Protein AF-A0A1R3ICV3-F1 (afdb_monomer)

pLDDT: mean 78.75, std 17.11, range [29.8, 96.88]

Solvent-accessible surface area (backbone atoms only — not comparable to full-atom values): 12891 Å² to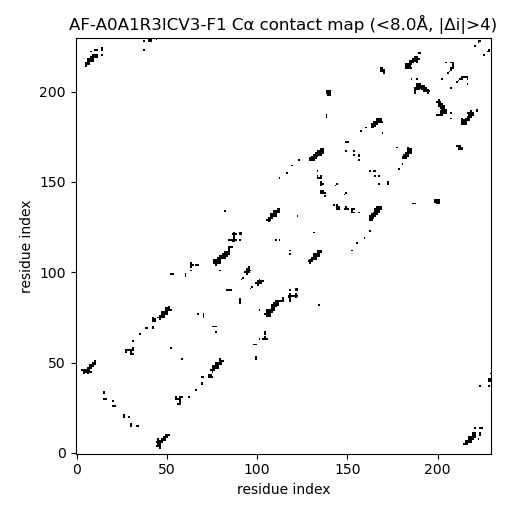tal; per-residue (Å²): 131,79,78,86,46,50,34,25,50,33,71,43,98,65,49,62,76,64,56,81,67,72,94,57,94,86,62,72,64,50,53,62,51,52,49,53,52,52,46,68,61,32,30,81,61,28,39,34,41,35,41,57,74,88,75,48,94,52,70,53,82,61,49,45,62,59,50,44,58,51,26,68,72,40,65,29,47,36,28,39,64,72,56,44,78,49,53,18,74,57,45,35,49,60,35,54,33,80,82,76,29,43,64,80,51,41,37,26,37,33,30,45,57,89,66,44,67,53,36,56,56,37,62,64,82,55,74,89,87,52,33,42,29,38,54,18,49,68,66,46,72,88,64,78,48,48,68,70,50,26,54,50,37,51,52,49,41,65,79,41,60,88,43,39,28,38,27,40,64,55,70,79,57,94,67,78,85,73,65,85,79,49,48,18,53,45,65,43,37,28,95,57,71,51,64,54,99,85,42,47,42,28,40,30,64,63,50,44,39,68,76,25,62,30,66,30,44,30,28,26,56,72,39,70,71,37,97,65,59,102

Organism: Corchorus capsularis (NCBI:txid210143)

Mean predicted aligned error: 8.39 Å

Structure (mmCIF, N/CA/C/O backbone):
data_AF-A0A1R3ICV3-F1
#
_entry.id   AF-A0A1R3ICV3-F1
#
loop_
_atom_site.group_PDB
_atom_site.id
_atom_site.type_symbol
_atom_site.label_atom_id
_atom_site.label_alt_id
_atom_site.label_comp_id
_atom_site.label_asym_id
_atom_site.label_entity_id
_atom_site.label_seq_id
_atom_site.pdbx_PDB_ins_code
_atom_site.Cartn_x
_atom_site.Cartn_y
_atom_site.Cartn_z
_atom_site.occupancy
_atom_site.B_iso_or_equiv
_atom_site.auth_seq_id
_atom_site.auth_comp_id
_atom_site.auth_asym_id
_atom_site.auth_atom_id
_atom_site.pdbx_PDB_model_num
ATOM 1 N N . MET A 1 1 ? 2.381 -20.211 18.398 1.00 29.80 1 MET A N 1
ATOM 2 C CA . MET A 1 1 ? 2.550 -19.668 17.037 1.00 29.80 1 MET A CA 1
ATOM 3 C C . MET A 1 1 ? 1.204 -19.771 16.350 1.00 29.80 1 MET A C 1
ATOM 5 O O . MET A 1 1 ? 0.776 -20.875 16.047 1.00 29.80 1 MET A O 1
ATOM 9 N N . THR A 1 2 ? 0.477 -18.663 16.231 1.00 32.44 2 THR A N 1
ATOM 10 C CA . THR A 1 2 ? -0.698 -18.598 15.351 1.00 32.44 2 THR A CA 1
ATOM 11 C C . THR A 1 2 ? -0.225 -18.782 13.906 1.00 32.44 2 THR A C 1
ATOM 13 O O . THR A 1 2 ? 0.832 -18.237 13.583 1.00 32.44 2 TH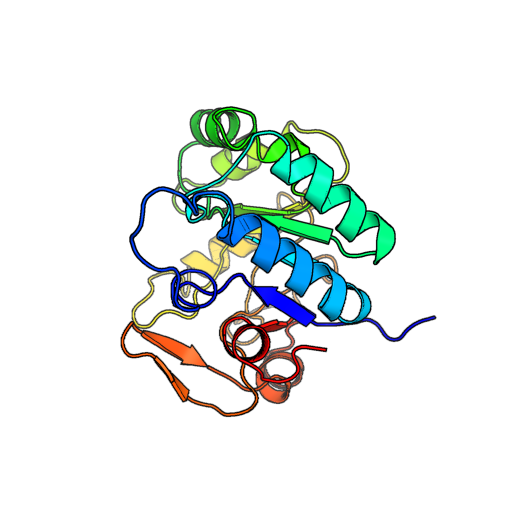R A O 1
ATOM 16 N N . PRO A 1 3 ? -0.932 -19.547 13.054 1.00 38.00 3 PRO A N 1
ATOM 17 C CA . PRO A 1 3 ? -0.578 -19.677 11.643 1.00 38.00 3 PRO A CA 1
ATOM 18 C C . PRO A 1 3 ? -0.421 -18.285 11.024 1.00 38.00 3 PRO A C 1
ATOM 20 O O . PRO A 1 3 ? -1.249 -17.410 11.281 1.00 38.00 3 PRO A O 1
ATOM 23 N N . ASN A 1 4 ? 0.659 -18.063 10.269 1.00 43.06 4 ASN A N 1
ATOM 24 C CA . ASN A 1 4 ? 0.871 -16.816 9.537 1.00 43.06 4 ASN A CA 1
ATOM 25 C C . ASN A 1 4 ? -0.369 -16.545 8.680 1.00 43.06 4 ASN A C 1
ATOM 27 O O . ASN A 1 4 ? -0.738 -17.385 7.865 1.00 43.06 4 ASN A O 1
ATOM 31 N N . LYS A 1 5 ? -1.028 -15.407 8.906 1.00 54.62 5 LYS A N 1
ATOM 32 C CA . LYS A 1 5 ? -2.246 -14.990 8.203 1.00 54.62 5 LYS A CA 1
ATOM 33 C C . LYS A 1 5 ? -1.816 -14.307 6.900 1.00 54.62 5 LYS A C 1
ATOM 35 O O . LYS A 1 5 ? -1.278 -13.211 6.983 1.00 54.62 5 LYS A O 1
ATOM 40 N N . PRO A 1 6 ? -1.986 -14.883 5.701 1.00 56.34 6 PRO A N 1
ATOM 41 C CA . PRO A 1 6 ? -1.465 -14.283 4.468 1.00 56.34 6 PRO A CA 1
ATOM 42 C C . PRO A 1 6 ? -2.468 -13.317 3.813 1.00 56.34 6 PRO A C 1
ATOM 44 O O . PRO A 1 6 ? -2.408 -13.089 2.607 1.00 56.34 6 PRO A O 1
ATOM 47 N N . LEU A 1 7 ? -3.430 -12.786 4.577 1.00 59.91 7 LEU A N 1
ATOM 48 C CA . LEU A 1 7 ? -4.576 -12.064 4.039 1.00 59.91 7 LEU A CA 1
ATOM 49 C C . LEU A 1 7 ? -4.495 -10.566 4.323 1.00 59.91 7 LEU A C 1
ATOM 51 O O . LEU A 1 7 ? -4.343 -10.141 5.471 1.00 59.91 7 LEU A O 1
ATOM 55 N N . ILE A 1 8 ? -4.676 -9.785 3.261 1.00 66.94 8 ILE A N 1
ATOM 56 C CA . ILE A 1 8 ? -4.909 -8.349 3.323 1.00 66.94 8 ILE A CA 1
ATOM 57 C C . ILE A 1 8 ? -6.321 -8.037 2.869 1.00 66.94 8 ILE A C 1
ATOM 59 O O . ILE A 1 8 ? -6.744 -8.460 1.790 1.00 66.94 8 ILE A O 1
ATOM 63 N N . ILE A 1 9 ? -7.004 -7.202 3.646 1.00 63.75 9 ILE A N 1
ATOM 64 C CA . ILE A 1 9 ? -8.268 -6.606 3.227 1.00 63.75 9 ILE A CA 1
ATOM 65 C C . ILE A 1 9 ? -8.002 -5.249 2.602 1.00 63.75 9 ILE A C 1
ATOM 67 O O . ILE A 1 9 ? -7.392 -4.368 3.205 1.00 63.75 9 ILE A O 1
ATOM 71 N N . GLN A 1 10 ? -8.477 -5.098 1.372 1.00 60.75 10 GLN A N 1
ATOM 72 C CA . GLN A 1 10 ? -8.481 -3.846 0.635 1.00 60.75 10 GLN A CA 1
ATOM 73 C C . GLN A 1 10 ? -9.846 -3.186 0.738 1.00 60.75 10 GLN A C 1
ATOM 75 O O . GLN A 1 10 ? -10.833 -3.774 0.306 1.00 60.75 10 GLN A O 1
ATOM 80 N N . GLN A 1 11 ? -9.884 -1.925 1.168 1.00 58.25 11 GLN A N 1
ATOM 81 C CA . GLN A 1 11 ? -11.067 -1.078 1.014 1.00 58.25 11 GLN A CA 1
ATOM 82 C C . GLN A 1 11 ? -11.584 -1.108 -0.440 1.00 58.25 11 GLN A C 1
ATOM 84 O O . GLN A 1 11 ? -10.851 -0.838 -1.395 1.00 58.25 11 GLN A O 1
ATOM 89 N N . GLY A 1 12 ? -12.849 -1.487 -0.617 1.00 50.34 12 GLY A N 1
ATOM 90 C CA . GLY A 1 12 ? -13.480 -1.633 -1.924 1.00 50.34 12 GLY A CA 1
ATOM 91 C C . GLY A 1 12 ? -13.960 -0.285 -2.452 1.00 50.34 12 GLY A C 1
ATOM 92 O O . GLY A 1 12 ? -14.606 0.461 -1.719 1.00 50.34 12 GLY A O 1
ATOM 93 N N . ARG A 1 13 ? -13.721 -0.011 -3.743 1.00 43.72 13 ARG A N 1
ATOM 94 C CA . ARG A 1 13 ? -14.193 1.197 -4.455 1.00 43.72 13 ARG A CA 1
ATOM 95 C C . ARG A 1 13 ? -15.726 1.379 -4.476 1.00 43.72 13 ARG A C 1
ATOM 97 O O . ARG A 1 13 ? -16.187 2.429 -4.889 1.00 43.72 13 ARG A O 1
ATOM 104 N N . GLY A 1 14 ? -16.498 0.388 -4.023 1.00 40.44 14 GLY A N 1
ATOM 105 C CA . GLY A 1 14 ? -17.969 0.396 -3.996 1.00 40.44 14 GLY A CA 1
ATOM 106 C C . GLY A 1 14 ? -18.533 -0.547 -2.930 1.00 40.44 14 GLY A C 1
ATOM 107 O O . GLY A 1 14 ? -19.349 -1.415 -3.218 1.00 40.44 14 GLY A O 1
ATOM 108 N N . GLY A 1 15 ? -17.968 -0.513 -1.718 1.00 36.72 15 GLY A N 1
ATOM 109 C CA . GLY A 1 15 ? -18.449 -1.324 -0.586 1.00 36.72 15 GLY A CA 1
ATOM 110 C C . GLY A 1 15 ? -19.103 -0.496 0.517 1.00 36.72 15 GLY A C 1
ATOM 111 O O . GLY A 1 15 ? -20.123 -0.890 1.063 1.00 36.72 15 GLY A O 1
ATOM 112 N N . LEU A 1 16 ? -18.538 0.675 0.813 1.00 40.66 16 LEU A N 1
ATOM 113 C CA . LEU A 1 16 ? -19.048 1.577 1.853 1.00 40.66 16 LEU A CA 1
ATOM 114 C C . LEU A 1 16 ? -19.927 2.701 1.293 1.00 40.66 16 LEU A C 1
ATOM 116 O O . LEU A 1 16 ? -20.735 3.250 2.028 1.00 40.66 16 LEU A O 1
ATOM 120 N N . ALA A 1 17 ? -19.784 3.021 0.003 1.00 35.97 17 ALA A N 1
ATOM 121 C CA . ALA A 1 17 ? -20.648 3.971 -0.699 1.00 35.97 17 ALA A CA 1
ATOM 122 C C . ALA A 1 17 ? -21.935 3.318 -1.244 1.00 35.97 17 ALA A C 1
ATOM 124 O O . ALA A 1 17 ? -22.947 3.997 -1.373 1.00 35.97 17 ALA A O 1
ATOM 125 N N . ASP A 1 18 ? -21.909 2.005 -1.510 1.00 34.62 18 ASP A N 1
ATOM 126 C CA . ASP A 1 18 ? -23.039 1.258 -2.092 1.00 34.62 18 ASP A CA 1
ATOM 127 C C . ASP A 1 18 ? -23.905 0.549 -1.035 1.00 34.62 18 ASP A C 1
ATOM 129 O O . ASP A 1 18 ? -24.953 -0.008 -1.361 1.00 34.62 18 ASP A O 1
ATOM 133 N N . ALA A 1 19 ? -23.494 0.562 0.237 1.00 37.31 19 ALA A N 1
ATOM 134 C CA . ALA A 1 19 ? -24.348 0.158 1.346 1.00 37.31 19 ALA A CA 1
ATOM 135 C C . ALA A 1 19 ? -25.338 1.295 1.628 1.00 37.31 19 ALA A C 1
ATOM 137 O O . ALA A 1 19 ? -25.084 2.088 2.525 1.00 37.31 19 ALA A O 1
ATOM 138 N N . GLU A 1 20 ? -26.383 1.412 0.798 1.00 35.06 20 GLU A N 1
ATOM 139 C CA . GLU A 1 20 ? -27.579 2.254 0.982 1.00 35.06 20 GLU A CA 1
ATOM 140 C C . GLU A 1 20 ? -27.387 3.405 1.984 1.00 35.06 20 GLU A C 1
ATOM 142 O O . GLU A 1 20 ? -27.917 3.367 3.092 1.00 35.06 20 GLU A O 1
ATOM 147 N N . VAL A 1 21 ? -26.598 4.424 1.631 1.00 40.47 21 VAL A N 1
ATOM 148 C CA . VAL A 1 21 ? -26.575 5.671 2.403 1.00 40.47 21 VAL A CA 1
ATOM 149 C C . VAL A 1 21 ? -27.631 6.577 1.771 1.00 40.47 21 VAL A C 1
ATOM 151 O O . VAL A 1 21 ? -27.410 7.058 0.655 1.00 40.47 21 VAL A O 1
ATOM 154 N N . PRO A 1 22 ? -28.796 6.797 2.413 1.00 35.38 22 PRO A N 1
ATOM 155 C CA . PRO A 1 22 ? -29.789 7.729 1.903 1.00 35.38 22 PRO A CA 1
ATOM 156 C C . PRO A 1 22 ? -29.153 9.114 1.769 1.00 35.38 22 PRO A C 1
ATOM 158 O O . PRO A 1 22 ? -28.386 9.552 2.624 1.00 35.38 22 PRO A O 1
ATOM 161 N N . THR A 1 23 ? -29.460 9.815 0.681 1.00 43.22 23 THR A N 1
ATOM 162 C CA . THR A 1 23 ? -28.862 11.108 0.309 1.00 43.22 23 THR A CA 1
ATOM 163 C C . THR A 1 23 ? -29.313 12.286 1.186 1.00 43.22 23 THR A C 1
ATOM 165 O O . THR A 1 23 ? -29.217 13.439 0.762 1.00 43.22 23 THR A O 1
ATOM 168 N N . ASP A 1 24 ? -29.840 12.042 2.387 1.00 40.50 24 ASP A N 1
ATOM 169 C CA . ASP A 1 24 ? -30.265 13.094 3.301 1.00 40.50 24 ASP A CA 1
ATOM 170 C C . ASP A 1 24 ? -29.118 13.549 4.222 1.00 40.50 24 ASP A C 1
ATOM 172 O O . ASP A 1 24 ? -28.299 12.785 4.729 1.00 40.50 24 ASP A O 1
ATOM 176 N N . GLY A 1 25 ? -28.999 14.869 4.390 1.00 36.75 25 GLY A N 1
ATOM 177 C CA . GLY A 1 25 ? -27.811 15.548 4.923 1.00 36.75 25 GLY A CA 1
ATOM 178 C C . GLY A 1 25 ? -27.457 15.291 6.395 1.00 36.75 25 GLY A C 1
ATOM 179 O O . GLY A 1 25 ? -26.613 16.011 6.926 1.00 36.75 25 GLY A O 1
ATOM 180 N N . PHE A 1 26 ? -28.065 14.301 7.052 1.00 37.34 26 PHE A N 1
ATOM 181 C CA . PHE A 1 26 ? -27.859 13.977 8.470 1.00 37.34 26 PHE A CA 1
ATOM 182 C C . PHE A 1 26 ? -26.830 12.856 8.72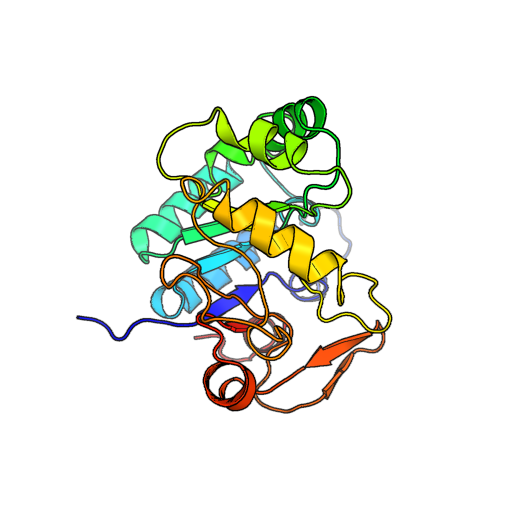2 1.00 37.34 26 PHE A C 1
ATOM 184 O O . PHE A 1 26 ? -26.470 12.588 9.865 1.00 37.34 26 PHE A O 1
ATOM 191 N N . HIS A 1 27 ? -26.295 12.239 7.667 1.00 44.56 27 HIS A N 1
ATOM 192 C CA . HIS A 1 27 ? -25.593 10.952 7.739 1.00 44.56 27 HIS A CA 1
ATOM 193 C C . HIS A 1 27 ? -24.120 11.012 7.296 1.00 44.56 27 HIS A C 1
ATOM 195 O O . HIS A 1 27 ? -23.590 10.130 6.626 1.00 44.56 27 HIS A O 1
ATOM 201 N N . ARG A 1 28 ? -23.414 12.073 7.697 1.00 48.16 28 ARG A N 1
ATOM 202 C CA . ARG A 1 28 ? -22.058 12.380 7.215 1.00 48.16 28 ARG A CA 1
ATOM 203 C C . ARG A 1 28 ? -20.915 11.662 7.965 1.00 48.16 28 ARG A C 1
ATOM 205 O O . ARG A 1 28 ? -19.785 12.076 7.798 1.00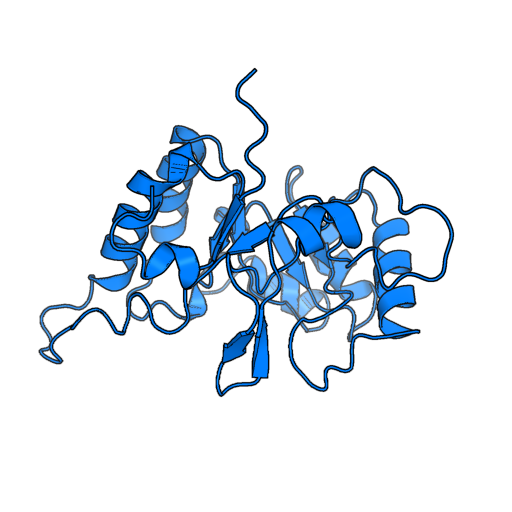 48.16 28 ARG A O 1
ATOM 212 N N . GLN A 1 29 ? -21.182 10.636 8.785 1.00 53.44 29 GLN A N 1
ATOM 213 C CA . GLN A 1 29 ? -20.163 9.885 9.560 1.00 53.44 29 GLN A CA 1
ATOM 214 C C . GLN A 1 29 ? -20.282 8.351 9.390 1.00 53.44 29 GLN A C 1
ATOM 216 O O . GLN A 1 29 ? -19.897 7.581 10.273 1.00 53.44 29 GLN A O 1
ATOM 221 N N . LEU A 1 30 ? -20.909 7.867 8.316 1.00 70.62 30 LEU A N 1
ATOM 222 C CA . LEU A 1 30 ? -21.185 6.435 8.160 1.00 70.62 30 LEU A CA 1
ATOM 223 C C . LEU A 1 30 ? -20.014 5.639 7.588 1.00 70.62 30 LEU A C 1
ATOM 225 O O . LEU A 1 30 ? -19.782 4.526 8.057 1.00 70.62 30 LEU A O 1
ATOM 229 N N . ALA A 1 31 ? -19.265 6.165 6.619 1.00 75.75 31 ALA A N 1
ATOM 230 C CA . ALA A 1 31 ? -18.327 5.335 5.866 1.00 75.75 31 ALA A CA 1
ATOM 231 C C . ALA A 1 31 ? -17.109 4.946 6.714 1.00 75.75 31 ALA A C 1
ATOM 233 O O . ALA A 1 31 ? -16.760 3.763 6.772 1.00 75.75 31 ALA A O 1
ATOM 234 N N . VAL A 1 32 ? -16.517 5.894 7.451 1.00 80.69 32 VAL A N 1
ATOM 235 C CA . VAL A 1 32 ? -15.412 5.594 8.384 1.00 80.69 32 VAL A CA 1
ATOM 236 C C . VAL A 1 32 ? -15.860 4.637 9.496 1.00 80.69 32 VAL A C 1
ATOM 238 O O . VAL A 1 32 ? -15.143 3.692 9.827 1.00 80.69 32 VAL A O 1
ATOM 241 N N . ASN A 1 33 ? -17.051 4.836 10.063 1.00 82.50 33 ASN A N 1
ATOM 242 C CA . ASN A 1 33 ? -17.543 4.001 11.163 1.00 82.50 33 ASN A CA 1
ATOM 243 C C . ASN A 1 33 ? -17.867 2.570 10.712 1.00 82.50 33 ASN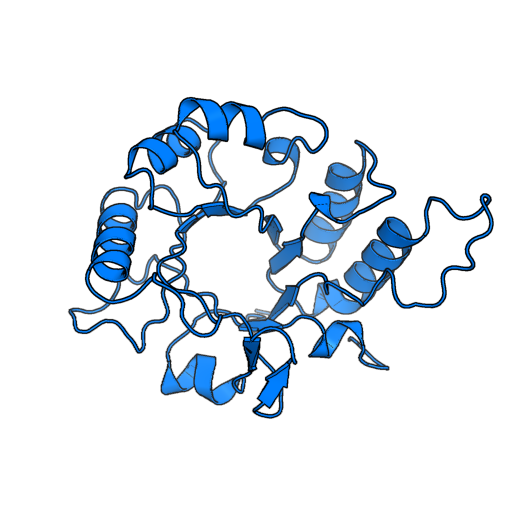 A C 1
ATOM 245 O O . ASN A 1 33 ? -17.495 1.610 11.392 1.00 82.50 33 ASN A O 1
ATOM 249 N N . LEU A 1 34 ? -18.523 2.413 9.559 1.00 81.19 34 LEU A N 1
ATOM 250 C CA . LEU A 1 34 ? -18.791 1.107 8.955 1.00 81.19 34 LEU A CA 1
ATOM 251 C C . LEU A 1 34 ? -17.483 0.382 8.620 1.00 81.19 34 LEU A C 1
ATOM 253 O O . LEU A 1 34 ? -17.350 -0.804 8.922 1.00 81.19 34 LEU A O 1
ATOM 257 N N . PHE A 1 35 ? -16.491 1.102 8.088 1.00 84.12 35 PHE A N 1
ATOM 258 C CA . PHE A 1 35 ? -15.166 0.545 7.832 1.00 84.12 35 PHE A CA 1
ATOM 259 C C . PHE A 1 35 ? -14.506 0.039 9.116 1.00 84.12 35 PHE A C 1
ATOM 261 O O . PHE A 1 35 ? -14.072 -1.107 9.177 1.00 84.12 35 PHE A O 1
ATOM 268 N N . GLN A 1 36 ? -14.487 0.848 10.178 1.00 85.31 36 GLN A N 1
ATOM 269 C CA . GLN A 1 36 ? -13.914 0.436 11.461 1.00 85.31 36 GLN A CA 1
ATOM 270 C C . GLN A 1 36 ? -14.644 -0.762 12.074 1.00 85.31 36 GLN A C 1
ATOM 272 O O . GLN A 1 36 ? -14.000 -1.603 12.700 1.00 85.31 36 GLN A O 1
ATOM 277 N N . LYS A 1 37 ? -15.969 -0.865 11.904 1.00 87.50 37 LYS A N 1
ATOM 278 C CA . LYS A 1 37 ? -16.735 -2.036 12.348 1.00 87.50 37 LYS A CA 1
ATOM 279 C C . LYS A 1 37 ? -16.281 -3.295 11.610 1.00 87.50 37 LYS A C 1
ATOM 281 O O . LYS A 1 37 ? -15.955 -4.274 12.273 1.00 87.50 37 LYS A O 1
ATOM 286 N N . LEU A 1 38 ? -16.191 -3.232 10.280 1.00 86.50 38 LEU A N 1
ATOM 287 C CA . LEU A 1 38 ? -15.698 -4.337 9.460 1.00 86.50 38 LEU A CA 1
ATOM 288 C C . LEU A 1 38 ? -14.287 -4.756 9.889 1.00 86.50 38 LEU A C 1
ATOM 290 O O . LEU A 1 38 ? -14.044 -5.933 10.117 1.00 86.50 38 LEU A O 1
ATOM 294 N N . ILE A 1 39 ? -13.371 -3.800 10.074 1.00 89.00 39 ILE A N 1
ATOM 295 C CA . ILE A 1 39 ? -11.986 -4.096 10.474 1.00 89.00 39 ILE A CA 1
ATOM 296 C C . ILE A 1 39 ? -11.924 -4.790 11.839 1.00 89.00 39 ILE A C 1
ATOM 298 O O . ILE A 1 39 ? -11.079 -5.651 12.050 1.00 89.00 39 ILE A O 1
ATOM 302 N N . ARG A 1 40 ? -12.803 -4.444 12.786 1.00 90.94 40 ARG A N 1
ATOM 303 C CA . ARG A 1 40 ? -12.843 -5.121 14.097 1.00 90.94 40 ARG A CA 1
ATOM 304 C C . ARG A 1 40 ? -13.277 -6.581 13.991 1.00 90.94 40 ARG A C 1
ATOM 306 O O . ARG A 1 40 ? -12.863 -7.379 14.826 1.00 90.94 40 ARG A O 1
ATOM 313 N N . GLU A 1 41 ? -14.110 -6.902 13.009 1.00 90.38 41 GLU A N 1
ATOM 314 C CA . GLU A 1 41 ? -14.598 -8.256 12.747 1.00 90.38 41 GLU A CA 1
ATOM 315 C C . GLU A 1 41 ? -13.529 -9.105 12.051 1.00 90.38 41 GLU A C 1
ATOM 317 O O . GLU A 1 41 ? -13.219 -10.195 12.515 1.00 90.38 41 GLU A O 1
ATOM 322 N N . VAL A 1 42 ? -12.887 -8.557 11.020 1.00 89.88 42 VAL A N 1
ATOM 323 C CA . VAL A 1 42 ? -11.869 -9.257 10.211 1.00 89.88 42 VAL A CA 1
ATOM 324 C C . VAL A 1 42 ? -10.442 -9.144 10.751 1.00 89.88 42 VAL A C 1
ATOM 326 O O . VAL A 1 42 ? -9.546 -9.851 10.303 1.00 89.88 42 VAL A O 1
ATOM 329 N N . GLY A 1 43 ? -10.195 -8.237 11.698 1.00 91.00 43 GLY A N 1
ATOM 330 C CA . GLY A 1 43 ? -8.879 -7.970 12.283 1.00 91.00 43 GLY A CA 1
ATOM 331 C C . GLY A 1 43 ? -8.150 -9.229 12.770 1.00 91.00 43 GLY A C 1
ATOM 332 O O . GLY A 1 43 ? -6.954 -9.361 12.507 1.00 91.00 43 GLY A O 1
ATOM 333 N N . PRO A 1 44 ? -8.827 -10.188 13.436 1.00 92.50 44 PRO A N 1
ATOM 334 C CA . PRO A 1 44 ? -8.238 -11.471 13.802 1.00 92.50 44 PRO A CA 1
ATOM 335 C C . PRO A 1 44 ? -7.774 -12.343 12.628 1.00 92.50 44 PRO A C 1
ATOM 337 O O . PRO A 1 44 ? -6.990 -13.247 12.882 1.00 92.50 44 PRO A O 1
ATOM 340 N N . GLU A 1 45 ? -8.163 -12.072 11.385 1.00 90.75 45 GLU A N 1
ATOM 341 C CA . GLU A 1 45 ? -7.888 -12.933 10.222 1.00 90.75 45 GLU A CA 1
ATOM 342 C C . GLU A 1 45 ? -6.863 -12.340 9.238 1.00 90.75 45 GLU A C 1
ATOM 344 O O . GLU A 1 45 ? -6.420 -13.020 8.312 1.00 90.75 45 GLU A O 1
ATOM 349 N N . ILE A 1 46 ? -6.419 -11.095 9.453 1.00 90.25 46 ILE A N 1
ATOM 350 C CA . ILE A 1 46 ? -5.490 -10.389 8.556 1.00 90.25 46 ILE A CA 1
ATOM 351 C C . ILE A 1 46 ? -4.113 -10.149 9.183 1.00 90.25 46 ILE A C 1
ATOM 353 O O . ILE A 1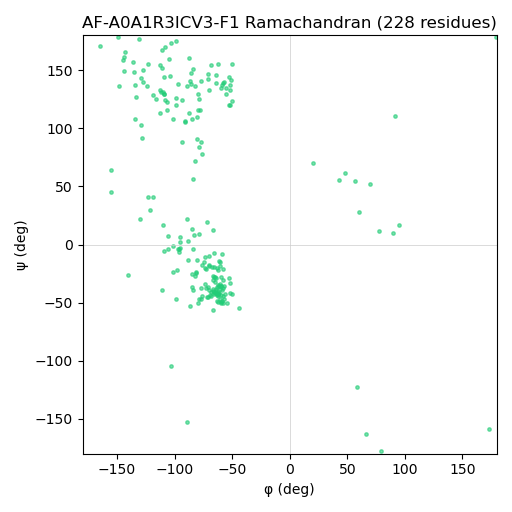 46 ? -3.972 -10.068 10.404 1.00 90.25 46 ILE A O 1
ATOM 357 N N . CYS A 1 47 ? -3.085 -10.014 8.340 1.00 90.19 47 CYS A N 1
ATOM 358 C CA . CYS A 1 47 ? -1.752 -9.541 8.748 1.00 90.19 47 CYS A CA 1
ATOM 359 C C . CYS A 1 47 ? -1.504 -8.072 8.404 1.00 90.19 47 CYS A C 1
ATOM 361 O O . CYS A 1 47 ? -0.671 -7.416 9.030 1.00 90.19 47 CYS A O 1
ATOM 363 N N . LEU A 1 48 ? -2.220 -7.554 7.410 1.00 90.62 48 LEU A N 1
ATOM 364 C CA . LEU A 1 48 ? -2.045 -6.208 6.900 1.00 90.62 48 LEU A CA 1
ATOM 365 C C . LEU A 1 48 ? -3.400 -5.683 6.408 1.00 90.62 48 LEU A C 1
ATOM 367 O O . LEU A 1 48 ? -4.165 -6.392 5.763 1.00 90.62 48 LEU A O 1
ATOM 371 N N . LEU A 1 49 ? -3.719 -4.436 6.730 1.00 93.44 49 LEU A N 1
ATOM 372 C CA . LEU A 1 49 ? -4.925 -3.754 6.276 1.00 93.44 49 LEU A CA 1
ATOM 373 C C . LEU A 1 49 ? -4.543 -2.720 5.225 1.00 93.44 49 LEU A C 1
ATOM 375 O O . LEU A 1 49 ? -3.776 -1.811 5.529 1.00 93.44 49 LEU A O 1
ATOM 379 N N . LYS A 1 50 ? -5.121 -2.810 4.023 1.00 92.19 50 LYS A N 1
ATOM 380 C CA . LYS A 1 50 ? -4.880 -1.838 2.958 1.00 92.19 50 LYS A CA 1
ATOM 381 C C . LYS A 1 50 ? -5.996 -0.798 2.868 1.00 92.19 50 LYS A C 1
ATOM 383 O O . LYS A 1 50 ? -7.144 -1.130 2.550 1.00 92.19 50 LYS A O 1
ATOM 388 N N . THR A 1 51 ? -5.644 0.467 3.049 1.00 92.94 51 THR A N 1
ATOM 389 C CA . THR A 1 51 ? -6.562 1.612 3.001 1.00 92.94 51 THR A CA 1
ATOM 390 C C . THR A 1 51 ? -6.426 2.414 1.704 1.00 92.94 51 THR A C 1
ATOM 392 O O . THR A 1 51 ? -5.434 2.297 0.981 1.00 92.94 51 THR A O 1
ATOM 395 N N . HIS A 1 52 ? -7.473 3.176 1.389 1.00 92.00 52 HIS A N 1
ATOM 396 C CA . HIS A 1 52 ? -7.424 4.344 0.512 1.00 92.00 52 HIS A CA 1
ATOM 397 C C . HIS A 1 52 ? -8.087 5.482 1.280 1.00 92.00 52 HIS A C 1
ATOM 399 O O . HIS A 1 52 ? -9.311 5.620 1.297 1.00 92.00 52 HIS A O 1
ATOM 405 N N . VAL A 1 53 ? -7.292 6.250 2.014 1.00 92.69 53 VAL A N 1
ATOM 406 C CA . VAL A 1 53 ? -7.850 7.269 2.909 1.00 92.69 53 VAL A CA 1
ATOM 407 C C . VAL A 1 53 ? -8.565 8.394 2.145 1.00 92.69 53 VAL A C 1
ATOM 409 O O . VAL A 1 53 ? -9.531 8.984 2.626 1.00 92.69 53 VAL A O 1
ATOM 412 N N . ASP A 1 54 ? -8.122 8.642 0.917 1.00 91.75 54 ASP A N 1
ATOM 413 C CA . ASP A 1 54 ? -8.563 9.709 0.025 1.00 91.75 54 ASP A CA 1
ATOM 414 C C . ASP A 1 54 ? -9.947 9.496 -0.601 1.00 91.75 54 ASP A C 1
ATOM 416 O O . ASP A 1 54 ? -10.515 10.436 -1.157 1.00 91.75 54 ASP A O 1
ATOM 420 N N . ILE A 1 55 ? -10.523 8.297 -0.475 1.00 86.88 55 ILE A N 1
ATOM 421 C CA . ILE A 1 55 ? -11.893 8.012 -0.926 1.00 86.88 55 ILE A CA 1
ATOM 422 C C . ILE A 1 55 ? -12.937 8.132 0.191 1.00 86.88 55 ILE A C 1
ATOM 424 O O . ILE A 1 55 ? -14.125 7.956 -0.081 1.00 86.88 55 ILE A O 1
ATOM 428 N N . PHE A 1 56 ? -12.537 8.412 1.439 1.00 85.44 56 PHE A N 1
ATOM 429 C CA . PHE A 1 56 ? -13.492 8.653 2.522 1.00 85.44 56 PHE A CA 1
ATOM 430 C C . PHE A 1 56 ? -14.080 10.067 2.421 1.00 85.44 56 PHE A C 1
ATOM 432 O O . PHE A 1 56 ? -13.355 11.044 2.623 1.00 85.44 56 PHE A O 1
ATOM 439 N N . PRO A 1 57 ? -15.397 10.212 2.177 1.00 83.88 57 PRO A N 1
ATOM 440 C CA . PRO A 1 57 ? -16.034 11.529 2.127 1.00 83.88 57 PRO A CA 1
ATOM 441 C C . PRO A 1 57 ? -16.114 12.200 3.509 1.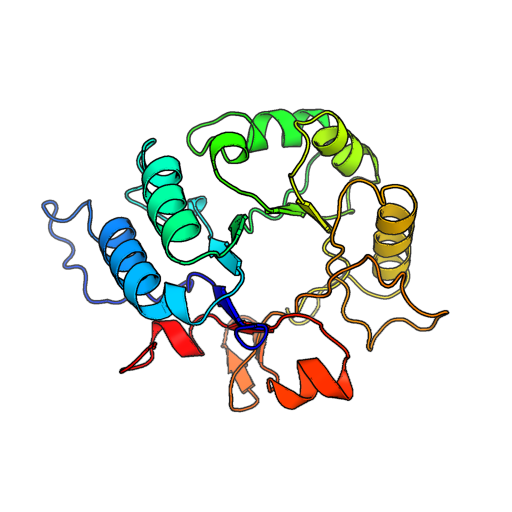00 83.88 57 PRO A C 1
ATOM 443 O O . PRO A 1 57 ? -16.343 13.404 3.601 1.00 83.88 57 PRO A O 1
ATOM 446 N N . ASP A 1 58 ? -15.952 11.416 4.576 1.00 86.00 58 ASP A N 1
ATOM 447 C CA . ASP A 1 58 ? -16.091 11.785 5.982 1.00 86.00 58 ASP A CA 1
ATOM 448 C C . ASP A 1 58 ? -14.805 11.549 6.794 1.00 86.00 58 ASP A C 1
ATOM 450 O O . ASP A 1 58 ? -14.862 11.272 7.995 1.00 86.00 58 ASP A O 1
ATOM 454 N N . PHE A 1 59 ? -13.636 11.655 6.147 1.00 90.56 59 PHE A N 1
ATOM 455 C CA . PHE A 1 59 ? -12.344 11.567 6.828 1.00 90.56 59 PHE A CA 1
ATOM 456 C C . PHE A 1 59 ? -12.207 12.637 7.918 1.00 90.56 59 PHE A C 1
ATOM 458 O O . PHE A 1 59 ? -12.500 13.817 7.709 1.00 90.56 59 PHE A O 1
ATOM 465 N N . THR A 1 60 ? -11.679 12.229 9.068 1.00 91.75 60 THR A N 1
ATOM 466 C CA . THR A 1 60 ? -11.366 13.110 10.192 1.00 91.75 60 THR A CA 1
ATOM 467 C C . THR A 1 60 ? -9.911 12.919 10.630 1.00 91.75 60 THR A C 1
ATOM 469 O O . THR A 1 60 ? -9.387 11.809 10.525 1.00 91.75 60 THR A O 1
ATOM 472 N N . PRO A 1 61 ? -9.240 13.958 11.169 1.00 93.06 61 PRO A N 1
ATOM 473 C CA . PRO A 1 61 ? -7.834 13.859 11.583 1.00 93.06 61 PRO A CA 1
ATOM 474 C C . PRO A 1 61 ? -7.531 12.768 12.626 1.00 93.06 61 PRO A C 1
ATOM 476 O O . PRO A 1 61 ? -6.392 12.334 12.753 1.00 93.06 61 PRO A O 1
ATOM 479 N N . ASP A 1 62 ? -8.533 12.299 13.373 1.00 93.75 62 ASP A N 1
ATOM 480 C CA . ASP A 1 62 ? -8.404 11.216 14.354 1.00 93.75 62 ASP A CA 1
ATOM 481 C C . ASP A 1 62 ? -8.614 9.807 13.762 1.00 93.75 62 ASP A C 1
ATOM 483 O O . ASP A 1 62 ? -8.567 8.814 14.491 1.00 93.75 62 ASP A O 1
ATOM 487 N N . PHE A 1 63 ? -8.829 9.684 12.446 1.00 93.25 63 PHE A N 1
ATOM 488 C CA . PHE A 1 63 ? -8.939 8.394 11.760 1.00 93.25 63 PHE A CA 1
ATOM 489 C C . PHE A 1 63 ? -7.720 7.505 12.025 1.00 93.25 63 PHE A C 1
ATOM 491 O O . PHE A 1 63 ? -7.879 6.352 12.428 1.00 93.25 63 PHE A O 1
ATOM 498 N N . GLY A 1 64 ? -6.512 8.052 11.838 1.00 93.62 64 GLY A N 1
ATOM 499 C CA . GLY A 1 64 ? -5.263 7.303 11.970 1.00 93.62 64 GLY A CA 1
ATOM 500 C C . GLY A 1 64 ? -5.072 6.734 13.375 1.00 93.62 64 GLY A C 1
ATOM 501 O O . GLY A 1 64 ? -4.811 5.542 13.533 1.00 93.62 64 GLY A O 1
ATOM 502 N N . SER A 1 65 ? -5.298 7.546 14.412 1.00 95.31 65 SER A N 1
ATOM 503 C CA . SER A 1 65 ? -5.169 7.103 15.806 1.00 95.31 65 SER A CA 1
ATOM 504 C C . SER A 1 65 ? -6.218 6.052 16.181 1.00 95.31 65 SER A C 1
ATOM 506 O O . SER A 1 65 ? -5.886 5.049 16.815 1.00 95.31 65 SER A O 1
ATOM 508 N N . LYS A 1 66 ? -7.470 6.211 15.732 1.00 94.62 66 LYS A N 1
ATOM 509 C CA . LYS A 1 66 ? -8.524 5.198 15.915 1.00 94.62 66 LYS A CA 1
ATOM 510 C C . LYS A 1 66 ? -8.187 3.882 15.218 1.00 94.62 66 LYS A C 1
ATOM 512 O O . LYS A 1 66 ? -8.438 2.820 15.788 1.00 94.62 66 LYS A O 1
ATOM 517 N N . LEU A 1 67 ? -7.632 3.942 14.008 1.00 94.19 67 LEU A N 1
ATOM 518 C CA . LEU A 1 67 ? -7.263 2.752 13.248 1.00 94.19 67 LEU A CA 1
ATOM 519 C C . LEU A 1 67 ? -6.086 2.014 13.893 1.00 94.19 67 LEU A C 1
ATOM 521 O O . LEU A 1 67 ? -6.145 0.791 14.019 1.00 94.19 67 LEU A O 1
ATOM 525 N N . ARG A 1 68 ? -5.079 2.746 14.391 1.00 95.62 68 ARG A N 1
ATOM 526 C CA . ARG A 1 68 ? -3.951 2.178 15.148 1.00 95.62 68 ARG A CA 1
ATOM 527 C C . ARG A 1 68 ? -4.399 1.383 16.367 1.00 95.62 68 ARG A C 1
ATOM 529 O O . ARG A 1 68 ? -3.942 0.265 16.544 1.00 95.62 68 ARG A O 1
ATOM 536 N N . VAL A 1 69 ? -5.379 1.874 17.130 1.00 96.88 69 VAL A N 1
ATOM 537 C CA . VAL A 1 69 ? -5.940 1.119 18.270 1.00 96.88 69 VAL A CA 1
ATOM 538 C C . VAL A 1 69 ? -6.485 -0.252 17.842 1.00 96.88 69 VAL A C 1
ATOM 540 O O . VAL A 1 69 ? -6.390 -1.221 18.593 1.00 96.88 69 VAL A O 1
ATOM 543 N N . ILE A 1 70 ? -7.076 -0.354 16.647 1.00 95.31 70 ILE A N 1
ATOM 544 C CA . ILE A 1 70 ? -7.589 -1.626 16.117 1.00 95.31 70 ILE A CA 1
ATOM 545 C C . ILE A 1 70 ? -6.429 -2.503 15.627 1.00 95.31 70 ILE A C 1
ATOM 547 O O . ILE A 1 70 ? -6.399 -3.691 15.947 1.00 95.31 70 ILE A O 1
ATOM 551 N N . ALA A 1 71 ? -5.472 -1.913 14.908 1.00 95.31 71 ALA A N 1
ATOM 552 C CA . ALA A 1 71 ? -4.274 -2.582 14.405 1.00 95.31 71 ALA A CA 1
ATOM 553 C C . ALA A 1 71 ? -3.449 -3.213 15.531 1.00 95.31 71 ALA A C 1
ATOM 555 O O . ALA A 1 71 ? -3.194 -4.416 15.507 1.00 95.31 71 ALA A O 1
ATOM 556 N N . ASP A 1 72 ? -3.150 -2.440 16.575 1.00 95.88 72 ASP A N 1
ATOM 557 C CA . ASP A 1 72 ? -2.389 -2.895 17.738 1.00 95.88 72 ASP A CA 1
ATOM 558 C C . ASP A 1 72 ? -3.149 -3.993 18.505 1.00 95.88 72 ASP A C 1
ATOM 560 O O . ASP A 1 72 ? -2.560 -4.978 18.947 1.00 95.88 72 ASP A O 1
ATOM 564 N N . LYS A 1 73 ? -4.483 -3.879 18.621 1.00 96.75 73 LYS A N 1
ATOM 565 C CA . LYS A 1 73 ? -5.322 -4.890 19.288 1.00 96.75 73 LYS A CA 1
ATOM 566 C C . LYS A 1 73 ? -5.302 -6.241 18.569 1.00 96.75 73 LYS A C 1
ATOM 568 O O . LYS A 1 73 ? -5.321 -7.280 19.227 1.00 96.75 73 LYS A O 1
ATOM 573 N N . HIS A 1 74 ? -5.353 -6.231 17.241 1.00 95.19 74 HIS A N 1
ATOM 574 C CA . HIS A 1 74 ? -5.478 -7.443 16.427 1.00 95.19 74 HIS A CA 1
ATOM 575 C C . HIS A 1 74 ? -4.149 -7.905 15.806 1.00 95.19 74 HIS A C 1
ATOM 577 O O . HIS A 1 74 ? -4.105 -8.969 15.187 1.00 95.19 74 HIS A O 1
ATOM 583 N N . ASN A 1 75 ? -3.070 -7.155 16.050 1.00 95.19 75 ASN A N 1
ATOM 584 C CA . ASN A 1 75 ? -1.710 -7.408 15.591 1.00 95.19 75 ASN A CA 1
ATOM 585 C C . ASN A 1 75 ? -1.605 -7.522 14.060 1.00 95.19 75 ASN A C 1
ATOM 587 O O . ASN A 1 75 ? -1.112 -8.522 13.532 1.00 95.19 75 ASN A O 1
ATOM 591 N N . PHE A 1 76 ? -2.086 -6.491 13.361 1.00 93.88 76 PHE A N 1
ATOM 592 C CA . PHE A 1 76 ? -1.893 -6.309 11.921 1.00 93.88 76 PHE A CA 1
ATOM 593 C C . PHE A 1 76 ? -1.221 -4.961 11.630 1.00 93.88 76 PHE A C 1
ATOM 595 O O . PHE A 1 76 ? -1.346 -4.022 12.412 1.00 93.88 76 PHE A O 1
ATOM 602 N N . MET A 1 77 ? -0.533 -4.853 10.495 1.00 93.19 77 MET A N 1
ATOM 603 C CA . MET A 1 77 ? 0.050 -3.592 10.011 1.00 93.19 77 MET A CA 1
ATOM 604 C C . MET A 1 77 ? -0.961 -2.788 9.176 1.00 93.19 77 MET A C 1
ATOM 606 O O . MET A 1 77 ? -1.915 -3.346 8.629 1.00 93.19 77 MET A O 1
ATOM 610 N N . ILE A 1 78 ? -0.744 -1.486 9.011 1.00 94.12 78 ILE A N 1
ATOM 611 C CA . ILE A 1 78 ? -1.561 -0.617 8.153 1.00 94.12 78 ILE A CA 1
ATOM 612 C C . ILE A 1 78 ? -0.768 -0.223 6.903 1.00 94.12 78 ILE A C 1
ATOM 614 O O . ILE A 1 78 ? 0.310 0.355 7.001 1.00 94.12 78 ILE A O 1
ATOM 618 N N . PHE A 1 79 ? -1.329 -0.492 5.727 1.00 93.50 79 PHE A N 1
ATOM 619 C CA . PHE A 1 79 ? -0.795 -0.095 4.429 1.00 93.50 79 PHE A CA 1
ATOM 620 C C . PHE A 1 79 ? -1.710 0.940 3.770 1.00 93.50 79 PHE A C 1
ATOM 622 O O . PHE A 1 79 ? -2.818 0.614 3.349 1.00 93.50 79 PHE A O 1
ATOM 629 N N . GLU A 1 80 ? -1.237 2.174 3.612 1.00 95.00 80 GLU A N 1
ATOM 630 C CA . GLU A 1 80 ? -1.939 3.168 2.797 1.00 95.00 80 GLU A CA 1
ATOM 631 C C . GLU A 1 80 ? -1.514 3.055 1.328 1.00 95.00 80 GLU A C 1
ATOM 633 O O . GLU A 1 80 ? -0.374 3.339 0.954 1.00 95.00 80 GLU A O 1
ATOM 638 N N . ASP A 1 81 ? -2.454 2.651 0.474 1.00 93.25 81 ASP A N 1
ATOM 639 C CA . ASP A 1 81 ? -2.228 2.414 -0.954 1.00 93.25 81 ASP A CA 1
ATOM 640 C C . ASP A 1 81 ? -2.326 3.711 -1.768 1.00 93.25 81 ASP A C 1
ATOM 642 O O . ASP A 1 81 ? -3.118 3.839 -2.708 1.00 93.25 81 ASP A O 1
ATOM 646 N N . ARG A 1 82 ? -1.514 4.700 -1.384 1.00 95.94 82 ARG A N 1
ATOM 647 C CA . ARG A 1 82 ? -1.547 6.051 -1.953 1.00 95.94 82 ARG A CA 1
ATOM 648 C C . ARG A 1 82 ? -0.981 6.129 -3.372 1.00 95.94 82 ARG A C 1
ATOM 650 O O . ARG A 1 82 ? -1.297 7.080 -4.089 1.00 95.94 82 ARG A O 1
ATOM 657 N N . LYS A 1 83 ? -0.157 5.156 -3.771 1.00 94.19 83 LYS A N 1
ATOM 658 C CA . LYS A 1 83 ? 0.575 5.084 -5.046 1.00 94.19 83 LYS A CA 1
ATOM 659 C C . LYS A 1 83 ? 1.293 6.392 -5.365 1.00 94.19 83 LYS A C 1
ATOM 661 O O . LYS A 1 83 ? 0.985 7.051 -6.358 1.00 94.19 83 LYS A O 1
ATOM 666 N N . PHE A 1 84 ? 2.226 6.790 -4.502 1.00 95.75 84 PHE A N 1
ATOM 667 C CA . PHE A 1 84 ? 2.996 8.013 -4.714 1.00 95.75 84 PHE A CA 1
ATOM 668 C C . PHE A 1 84 ? 3.700 7.992 -6.072 1.00 95.75 84 PHE A C 1
ATOM 670 O O . PHE A 1 84 ? 4.279 6.985 -6.475 1.00 95.75 84 PHE A O 1
ATOM 677 N N . ALA A 1 85 ? 3.610 9.102 -6.794 1.00 96.12 85 ALA A N 1
ATOM 678 C CA . ALA A 1 85 ? 4.071 9.215 -8.169 1.00 96.12 85 ALA A CA 1
ATOM 679 C C . ALA A 1 85 ? 4.386 10.688 -8.457 1.00 96.12 85 ALA A C 1
ATOM 681 O O . ALA A 1 85 ? 3.714 11.332 -9.258 1.00 96.12 85 ALA A O 1
ATOM 682 N N . ASP A 1 86 ? 5.379 11.221 -7.752 1.00 96.12 86 ASP A N 1
ATOM 683 C CA . ASP A 1 86 ? 5.907 12.573 -7.944 1.00 96.12 86 ASP A CA 1
ATOM 684 C C . ASP A 1 86 ? 7.408 12.575 -7.590 1.00 96.12 86 ASP A C 1
ATOM 686 O O . ASP A 1 86 ? 7.960 11.547 -7.189 1.00 96.12 86 ASP A O 1
ATOM 690 N N . ILE A 1 87 ? 8.086 13.711 -7.728 1.00 94.19 87 ILE A N 1
ATOM 691 C CA . ILE A 1 87 ? 9.483 13.871 -7.308 1.00 94.19 87 ILE A CA 1
ATOM 692 C C . ILE A 1 87 ? 9.622 13.816 -5.777 1.00 94.19 87 ILE A C 1
ATOM 694 O O . ILE A 1 87 ? 8.699 14.185 -5.047 1.00 94.19 87 ILE A O 1
ATOM 698 N N . GLY A 1 88 ? 10.809 13.425 -5.295 1.00 91.56 88 GLY A N 1
ATOM 699 C CA . GLY A 1 88 ? 11.116 13.193 -3.873 1.00 91.56 88 GLY A CA 1
ATOM 700 C C . GLY A 1 88 ? 10.577 14.263 -2.917 1.00 91.56 88 GLY A C 1
ATOM 701 O O . GLY A 1 88 ? 9.793 13.962 -2.026 1.00 91.56 88 GLY A O 1
ATOM 702 N N . ASN A 1 89 ? 10.902 15.536 -3.152 1.00 93.25 89 ASN A N 1
ATOM 703 C CA . ASN A 1 89 ? 10.457 16.629 -2.279 1.00 93.25 89 ASN A CA 1
ATOM 704 C C . ASN A 1 89 ? 8.923 16.752 -2.189 1.00 93.25 89 ASN A C 1
ATOM 706 O O . ASN A 1 89 ? 8.371 17.045 -1.129 1.00 93.25 89 ASN A O 1
ATOM 710 N N . THR A 1 90 ? 8.220 16.533 -3.302 1.00 95.31 90 THR A N 1
ATOM 711 C CA . THR A 1 90 ? 6.758 16.615 -3.331 1.00 95.31 90 THR A CA 1
ATOM 712 C C . THR A 1 90 ? 6.131 15.448 -2.582 1.00 95.31 90 THR A C 1
ATOM 714 O O . THR A 1 90 ? 5.224 15.670 -1.777 1.00 95.31 90 THR A O 1
ATOM 717 N N . VAL A 1 91 ? 6.616 14.218 -2.794 1.00 94.88 91 VAL A N 1
ATOM 718 C CA . VAL A 1 91 ? 6.068 13.045 -2.092 1.00 94.88 91 VAL A CA 1
ATOM 719 C C . VAL A 1 91 ? 6.314 13.115 -0.588 1.00 94.88 91 VAL A C 1
ATOM 721 O O . VAL A 1 91 ? 5.431 12.726 0.172 1.00 94.88 91 VAL A O 1
ATOM 724 N N . THR A 1 92 ? 7.425 13.716 -0.145 1.00 93.19 92 THR A N 1
ATOM 725 C CA . THR A 1 92 ? 7.665 13.993 1.277 1.00 93.19 92 THR A CA 1
ATOM 726 C C . THR A 1 92 ? 6.586 14.899 1.857 1.00 93.19 92 THR A C 1
ATOM 728 O O . THR A 1 92 ? 5.935 14.533 2.833 1.00 93.19 92 THR A O 1
ATOM 731 N N . MET A 1 93 ? 6.288 16.031 1.213 1.00 94.62 93 MET A N 1
ATOM 732 C CA . MET A 1 93 ? 5.219 16.925 1.678 1.00 94.62 93 MET A CA 1
ATOM 733 C C . MET A 1 93 ? 3.830 16.269 1.643 1.00 94.62 93 MET A C 1
ATOM 735 O O . MET A 1 93 ? 3.008 16.540 2.518 1.00 94.62 93 MET A O 1
ATOM 739 N N . GLN A 1 94 ? 3.552 15.426 0.644 1.00 95.81 94 GLN A N 1
ATOM 740 C CA . GLN A 1 94 ? 2.271 14.721 0.516 1.00 95.81 94 GLN A CA 1
ATOM 741 C C . GLN A 1 94 ? 2.086 13.644 1.588 1.00 95.81 94 GLN A C 1
ATOM 743 O O . GLN A 1 94 ? 0.971 13.451 2.071 1.00 95.81 94 GLN A O 1
ATOM 748 N N . TYR A 1 95 ? 3.152 12.922 1.922 1.00 94.62 95 TYR A N 1
ATOM 749 C CA . TYR A 1 95 ? 3.105 11.841 2.895 1.00 94.62 95 TYR A CA 1
ATOM 750 C C . TYR A 1 95 ? 3.117 12.355 4.328 1.00 94.62 95 TYR A C 1
ATOM 752 O O . TYR A 1 95 ? 2.301 11.922 5.145 1.00 94.62 95 TYR A O 1
ATOM 760 N N . GLU A 1 96 ? 4.025 13.284 4.628 1.00 93.69 96 GLU A N 1
ATOM 761 C CA . GLU A 1 96 ? 4.091 13.885 5.946 1.00 93.69 96 GLU A CA 1
ATOM 762 C C . GLU A 1 96 ? 2.832 14.703 6.168 1.00 93.69 96 GLU A C 1
ATOM 764 O O . GLU A 1 96 ? 2.132 14.459 7.139 1.00 93.69 96 GLU A O 1
ATOM 769 N N . GLY A 1 97 ? 2.562 15.658 5.277 1.00 92.69 97 GLY A N 1
ATOM 770 C CA . GLY A 1 97 ? 1.640 16.769 5.459 1.00 92.69 97 GLY A CA 1
ATOM 771 C C . GLY A 1 97 ? 0.187 16.532 5.060 1.00 92.69 97 GLY A C 1
ATOM 772 O O . GLY A 1 97 ? -0.366 15.434 5.095 1.00 92.69 97 GLY A O 1
ATOM 773 N N . GLY A 1 98 ? -0.452 17.643 4.691 1.00 94.62 98 GLY A N 1
ATOM 774 C CA . GLY A 1 98 ? -1.835 17.664 4.233 1.00 94.62 98 GLY A CA 1
ATOM 775 C C . GLY A 1 98 ? -2.850 17.278 5.307 1.00 94.62 98 GLY A C 1
ATOM 776 O O . GLY A 1 98 ? -2.580 17.306 6.506 1.00 94.62 98 GLY A O 1
ATOM 777 N N . ILE A 1 99 ? -4.055 16.947 4.844 1.00 95.81 99 ILE A N 1
ATOM 778 C CA . ILE A 1 99 ? -5.172 16.536 5.703 1.00 95.81 99 ILE A CA 1
ATOM 779 C C . ILE A 1 99 ? -4.942 15.123 6.254 1.00 95.81 99 ILE A C 1
ATOM 781 O O . ILE A 1 99 ? -5.282 14.852 7.400 1.00 95.81 99 ILE A O 1
ATOM 785 N N . PHE A 1 100 ? -4.364 14.231 5.444 1.00 96.44 100 PHE A N 1
ATOM 786 C CA . PHE A 1 100 ? -4.295 12.804 5.756 1.00 96.44 100 PHE A CA 1
ATOM 787 C C . PHE A 1 100 ? -3.150 12.415 6.682 1.00 96.44 100 PHE A C 1
ATOM 789 O O . PHE A 1 100 ? -3.279 11.402 7.368 1.00 96.44 100 PHE A O 1
ATOM 796 N N . ARG A 1 101 ? -2.053 13.187 6.681 1.00 95.62 101 ARG A N 1
ATOM 797 C CA . ARG A 1 101 ? -0.867 12.970 7.522 1.00 95.62 101 ARG A CA 1
ATOM 798 C C . ARG A 1 101 ? -0.468 11.494 7.593 1.00 95.62 101 ARG A C 1
ATOM 800 O O . ARG A 1 101 ? -0.446 10.887 8.659 1.00 95.62 101 ARG A O 1
ATOM 807 N N . ILE A 1 102 ? -0.252 10.892 6.421 1.00 96.12 102 ILE A N 1
ATOM 808 C CA . ILE A 1 102 ? -0.134 9.434 6.247 1.00 96.12 102 ILE A CA 1
ATOM 809 C C . ILE A 1 102 ? 1.030 8.876 7.084 1.00 96.12 102 ILE A C 1
ATOM 811 O O . ILE A 1 102 ? 0.888 7.805 7.679 1.00 96.12 102 ILE A O 1
ATOM 815 N N . LEU A 1 103 ? 2.125 9.641 7.218 1.00 93.88 103 LEU A N 1
ATOM 816 C CA . LEU A 1 103 ? 3.264 9.304 8.082 1.00 93.88 103 LEU A CA 1
ATOM 817 C C . LEU A 1 103 ? 2.876 8.964 9.521 1.00 93.88 103 LEU A C 1
ATOM 819 O O . LEU A 1 103 ? 3.537 8.139 10.155 1.00 93.88 103 LEU A O 1
ATOM 823 N N . ASP A 1 104 ? 1.827 9.585 10.050 1.00 93.81 104 ASP A N 1
ATOM 824 C CA . ASP A 1 104 ? 1.499 9.483 11.468 1.00 93.81 104 ASP A CA 1
ATOM 825 C C . ASP A 1 104 ? 0.908 8.108 11.824 1.00 93.81 104 ASP A C 1
ATOM 827 O O . ASP A 1 104 ? 0.941 7.702 12.986 1.00 93.81 104 ASP A O 1
ATOM 831 N N . TRP A 1 105 ? 0.383 7.360 10.846 1.00 94.62 105 TRP A N 1
ATOM 832 C CA . TRP A 1 105 ? -0.408 6.154 11.119 1.00 94.62 105 TRP A CA 1
ATOM 833 C C . TRP A 1 105 ? -0.165 4.967 10.184 1.00 94.62 105 TRP A C 1
ATOM 835 O O . TRP A 1 105 ? -0.388 3.837 10.620 1.00 94.62 105 TRP A O 1
ATOM 845 N N . ALA A 1 106 ? 0.280 5.169 8.943 1.00 94.38 106 ALA A N 1
ATOM 846 C CA . ALA A 1 106 ? 0.552 4.060 8.031 1.00 94.38 106 ALA A CA 1
ATOM 847 C C . ALA A 1 106 ? 1.913 3.423 8.347 1.00 94.38 106 ALA A C 1
ATOM 849 O O . ALA A 1 106 ? 2.924 4.114 8.459 1.00 94.38 106 ALA A O 1
ATOM 850 N N . ASP A 1 107 ? 1.952 2.098 8.485 1.00 92.81 107 ASP A N 1
ATOM 851 C CA . ASP A 1 107 ? 3.202 1.342 8.622 1.00 92.81 107 ASP A CA 1
ATOM 852 C C . ASP A 1 107 ? 3.901 1.187 7.278 1.00 92.81 107 ASP A C 1
ATOM 854 O O . ASP A 1 107 ? 5.126 1.240 7.196 1.00 92.81 107 ASP A O 1
ATOM 858 N N . ILE A 1 108 ? 3.103 0.990 6.230 1.00 91.75 108 ILE A N 1
ATOM 859 C CA . ILE A 1 108 ? 3.564 0.733 4.875 1.00 91.75 108 ILE A CA 1
ATOM 860 C C . ILE A 1 108 ? 2.864 1.699 3.918 1.00 91.75 108 ILE A C 1
ATOM 862 O O . ILE A 1 108 ? 1.680 2.008 4.067 1.00 91.75 108 ILE A O 1
ATOM 866 N N . ILE A 1 109 ? 3.592 2.146 2.903 1.00 93.38 109 ILE A N 1
ATOM 867 C CA . ILE A 1 109 ? 3.060 2.868 1.742 1.00 93.38 109 ILE A CA 1
ATOM 868 C C . ILE A 1 109 ? 3.596 2.259 0.457 1.00 93.38 109 ILE A C 1
ATOM 870 O O . ILE A 1 109 ? 4.403 1.333 0.491 1.00 93.38 109 ILE A O 1
ATOM 874 N N . ASN A 1 110 ? 3.158 2.772 -0.688 1.00 92.19 110 ASN A N 1
ATOM 875 C CA . ASN A 1 110 ? 3.689 2.367 -1.976 1.00 92.19 110 ASN A CA 1
ATOM 876 C C . ASN A 1 110 ? 3.957 3.533 -2.925 1.00 92.19 110 ASN A C 1
ATOM 878 O O . ASN A 1 110 ? 3.353 4.605 -2.829 1.00 92.19 110 ASN A O 1
ATOM 882 N N . ALA A 1 111 ? 4.851 3.291 -3.878 1.00 93.38 111 ALA A N 1
ATOM 883 C CA . ALA A 1 111 ? 5.272 4.287 -4.847 1.00 93.38 111 ALA A CA 1
ATOM 884 C C . ALA A 1 111 ? 5.524 3.684 -6.233 1.00 93.38 111 ALA A C 1
ATOM 886 O O . ALA A 1 111 ? 5.940 2.533 -6.379 1.00 93.38 111 ALA A O 1
ATOM 887 N N . HIS A 1 112 ? 5.283 4.492 -7.261 1.00 92.88 112 HIS A N 1
ATOM 888 C CA . HIS A 1 112 ? 5.711 4.231 -8.627 1.00 92.88 112 HIS A CA 1
ATOM 889 C C . HIS A 1 112 ? 7.141 4.723 -8.840 1.00 92.88 112 HIS A C 1
ATOM 891 O O . HIS A 1 112 ? 7.480 5.851 -8.494 1.00 92.88 112 HIS A O 1
ATOM 897 N N . ILE A 1 113 ? 7.948 3.928 -9.541 1.00 91.06 113 ILE A N 1
ATOM 898 C CA . ILE A 1 113 ? 9.339 4.280 -9.870 1.00 91.06 113 ILE A CA 1
ATOM 899 C C . ILE A 1 113 ? 9.477 5.173 -11.114 1.00 91.06 113 ILE A C 1
ATOM 901 O O . ILE A 1 113 ? 10.581 5.403 -11.598 1.00 91.06 113 ILE A O 1
ATOM 905 N N . ILE A 1 114 ? 8.367 5.670 -11.674 1.00 93.88 114 ILE A N 1
ATOM 906 C CA . ILE A 1 114 ? 8.368 6.415 -12.948 1.00 93.88 114 ILE A CA 1
ATOM 907 C C . ILE A 1 114 ? 9.173 7.729 -12.877 1.00 93.88 114 ILE A C 1
ATOM 909 O O . ILE A 1 114 ? 9.625 8.223 -13.904 1.00 93.88 114 ILE A O 1
ATOM 913 N N . PHE A 1 115 ? 9.409 8.255 -11.671 1.00 91.62 115 PHE A N 1
ATOM 914 C CA . PHE A 1 115 ? 10.222 9.453 -11.417 1.00 91.62 115 PHE A CA 1
ATOM 915 C C . PHE A 1 115 ? 11.686 9.138 -11.055 1.00 91.62 115 PHE A C 1
ATOM 917 O O . PHE A 1 115 ? 12.443 10.046 -10.715 1.00 91.62 115 PHE A O 1
ATOM 924 N N . GLY A 1 116 ? 12.100 7.870 -11.143 1.00 90.69 116 GLY A N 1
ATOM 925 C CA . GLY A 1 116 ? 13.435 7.412 -10.755 1.00 90.69 116 GLY A CA 1
ATOM 926 C C . GLY A 1 116 ? 13.613 7.233 -9.238 1.00 90.69 116 GLY A C 1
ATOM 927 O O . GLY A 1 116 ? 12.668 7.433 -8.473 1.00 90.69 116 GLY A O 1
ATOM 928 N N . PRO A 1 117 ? 14.825 6.857 -8.783 1.00 89.56 117 PRO A N 1
ATOM 929 C CA . PRO A 1 117 ? 15.091 6.477 -7.390 1.00 89.56 117 PRO A CA 1
ATOM 930 C C . PRO A 1 117 ? 14.959 7.631 -6.387 1.00 89.56 117 PRO A C 1
ATOM 932 O O . PRO A 1 117 ? 14.692 7.383 -5.219 1.00 89.56 117 PRO A O 1
ATOM 935 N N . GLY A 1 118 ? 15.022 8.893 -6.830 1.00 90.38 118 GLY A N 1
ATOM 936 C CA . GLY A 1 118 ? 14.876 10.052 -5.939 1.00 90.38 118 GLY A CA 1
ATOM 937 C C . GLY A 1 118 ? 13.528 10.123 -5.207 1.00 90.38 118 GLY A C 1
ATOM 938 O O . GLY A 1 118 ? 13.409 10.820 -4.202 1.00 90.38 118 GLY A O 1
ATOM 939 N N . ILE A 1 119 ? 12.506 9.400 -5.683 1.00 90.56 119 ILE A N 1
ATOM 940 C CA . ILE A 1 119 ? 11.255 9.219 -4.939 1.00 90.56 119 ILE A CA 1
ATOM 941 C C . ILE A 1 119 ? 11.483 8.385 -3.666 1.00 90.56 119 ILE A C 1
ATOM 943 O O . ILE A 1 119 ? 10.967 8.743 -2.614 1.00 90.56 119 ILE A O 1
ATOM 947 N N . VAL A 1 120 ? 12.310 7.334 -3.745 1.00 88.94 120 VAL A N 1
ATOM 948 C CA . VAL A 1 120 ? 12.703 6.468 -2.623 1.00 88.94 120 VAL A CA 1
ATOM 949 C C . VAL A 1 120 ? 13.531 7.251 -1.619 1.00 88.94 120 VAL A C 1
ATOM 951 O O . VAL A 1 120 ? 13.239 7.190 -0.432 1.00 88.94 120 VAL A O 1
ATOM 954 N N . ASP A 1 121 ? 14.465 8.082 -2.084 1.00 86.88 121 ASP A N 1
ATOM 955 C CA . ASP A 1 121 ? 15.237 8.978 -1.211 1.00 86.88 121 ASP A CA 1
ATOM 956 C C . ASP A 1 121 ? 14.341 9.959 -0.440 1.00 86.88 121 ASP A C 1
ATOM 958 O O . ASP A 1 121 ? 14.589 10.265 0.728 1.00 86.88 121 ASP A O 1
ATOM 962 N N . GLY A 1 122 ? 13.260 10.418 -1.081 1.00 86.31 122 GLY A N 1
ATOM 963 C CA . GLY A 1 122 ? 12.234 11.241 -0.446 1.00 86.31 122 GLY A CA 1
ATOM 964 C C . GLY A 1 122 ? 11.595 10.553 0.760 1.00 86.31 122 GLY A C 1
ATOM 965 O O . GLY A 1 122 ? 11.351 11.231 1.754 1.00 86.31 122 GLY A O 1
ATOM 966 N N . PHE A 1 123 ? 11.398 9.230 0.681 1.00 84.19 123 PHE A N 1
ATOM 967 C CA . PHE A 1 123 ? 10.915 8.347 1.752 1.00 84.19 123 PHE A CA 1
ATOM 968 C C . PHE A 1 123 ? 12.024 7.932 2.737 1.00 84.19 123 PHE A C 1
ATOM 970 O O . PHE A 1 123 ? 11.748 7.595 3.889 1.00 84.19 123 PHE A O 1
ATOM 977 N N . ALA A 1 124 ? 13.283 7.950 2.290 1.00 65.69 124 ALA A N 1
ATOM 978 C CA . ALA A 1 124 ? 14.385 7.313 2.995 1.00 65.69 124 ALA A CA 1
ATOM 979 C C . ALA A 1 124 ? 14.892 8.064 4.231 1.00 65.69 124 ALA A C 1
ATOM 981 O O . ALA A 1 124 ? 15.567 7.511 5.095 1.00 65.69 124 ALA A O 1
ATOM 982 N N . SER A 1 125 ? 14.558 9.344 4.339 1.00 61.94 125 SER A N 1
ATOM 983 C CA . SER A 1 125 ? 15.007 10.209 5.432 1.00 61.94 125 SER A CA 1
ATOM 984 C C . SER A 1 125 ? 14.227 10.017 6.746 1.00 61.94 125 SER A C 1
ATOM 986 O O . SER A 1 125 ? 14.365 10.826 7.665 1.00 61.94 125 SER A O 1
ATOM 988 N N . TRP A 1 126 ? 13.373 8.993 6.850 1.00 63.06 126 TRP A N 1
ATOM 989 C CA . TRP A 1 126 ? 12.285 8.957 7.832 1.00 63.06 126 TRP A CA 1
ATOM 990 C C . TRP A 1 126 ? 12.493 7.967 8.975 1.00 63.06 126 TRP A C 1
ATOM 992 O O . TRP A 1 126 ? 13.417 7.158 8.988 1.00 63.06 126 TRP A O 1
ATOM 1002 N N . SER A 1 127 ? 11.621 8.072 9.982 1.00 60.91 127 SER A N 1
ATOM 1003 C CA . SER A 1 127 ? 11.696 7.307 11.225 1.00 60.91 127 SER A CA 1
ATOM 1004 C C . SER A 1 127 ? 11.827 5.792 10.988 1.00 60.91 127 SER A C 1
ATOM 1006 O O . SER A 1 127 ? 11.089 5.243 10.166 1.00 60.91 127 SER A O 1
ATOM 1008 N N . PRO A 1 128 ? 12.701 5.099 11.744 1.00 67.19 128 PRO A N 1
ATOM 1009 C CA . PRO A 1 128 ? 12.827 3.647 11.684 1.00 67.19 128 PRO A CA 1
ATOM 1010 C C . PRO A 1 128 ? 11.476 2.937 11.840 1.00 67.19 128 PRO A C 1
ATOM 1012 O O . PRO A 1 128 ? 10.652 3.342 12.662 1.00 67.19 128 PRO A O 1
ATOM 1015 N N . GLY A 1 129 ? 11.274 1.849 11.093 1.00 76.62 129 GLY A N 1
ATOM 1016 C CA . GLY A 1 129 ? 10.082 0.999 11.211 1.00 76.62 129 GLY A CA 1
ATOM 1017 C C . GLY A 1 129 ? 8.944 1.303 10.230 1.00 76.62 129 GLY A C 1
ATOM 1018 O O . GLY A 1 129 ? 7.825 0.852 10.466 1.00 76.62 129 GLY A O 1
ATOM 1019 N N . ARG A 1 130 ? 9.203 2.041 9.141 1.00 86.44 130 ARG A N 1
ATOM 1020 C CA . ARG A 1 130 ? 8.269 2.208 8.011 1.00 86.44 130 ARG A CA 1
ATOM 1021 C C . ARG A 1 130 ? 8.698 1.358 6.810 1.00 86.44 130 ARG A C 1
ATOM 1023 O O . ARG A 1 130 ? 9.891 1.196 6.573 1.00 86.44 130 ARG A O 1
ATOM 1030 N N . GLY A 1 131 ? 7.729 0.824 6.065 1.00 87.81 131 GLY A N 1
ATOM 1031 C CA . GLY A 1 131 ? 7.951 0.040 4.843 1.00 87.81 131 GLY A CA 1
ATOM 1032 C C . GLY A 1 131 ? 7.495 0.768 3.575 1.00 87.81 131 GLY A C 1
ATOM 1033 O O . GLY A 1 131 ? 6.557 1.570 3.610 1.00 87.81 131 GLY A O 1
ATOM 1034 N N . LEU A 1 132 ? 8.132 0.468 2.442 1.00 88.94 132 LEU A N 1
ATOM 1035 C CA . LEU A 1 132 ? 7.828 1.090 1.150 1.00 88.94 132 LEU A CA 1
ATOM 1036 C C . LEU A 1 132 ? 7.744 0.047 0.041 1.00 88.94 132 LEU A C 1
ATOM 1038 O O . LEU A 1 132 ? 8.764 -0.396 -0.461 1.00 88.94 132 LEU A O 1
ATOM 1042 N N . LEU A 1 133 ? 6.529 -0.220 -0.431 1.00 87.62 133 LEU A N 1
ATOM 1043 C CA . LEU A 1 133 ? 6.235 -1.103 -1.554 1.00 87.62 133 LEU A CA 1
ATOM 1044 C C . LEU A 1 133 ? 6.448 -0.402 -2.904 1.00 87.62 133 LEU A C 1
ATOM 1046 O O . LEU A 1 133 ? 5.653 0.446 -3.313 1.00 87.62 133 LEU A O 1
ATOM 1050 N N . LEU A 1 134 ? 7.483 -0.788 -3.650 1.00 89.00 134 LEU A N 1
ATOM 1051 C CA . LEU A 1 134 ? 7.658 -0.324 -5.034 1.00 89.00 134 LEU A CA 1
ATOM 1052 C C . LEU A 1 134 ? 6.752 -1.095 -5.990 1.00 89.00 134 LEU A C 1
ATOM 1054 O O . LEU A 1 134 ? 6.810 -2.318 -6.039 1.00 89.00 134 LEU A O 1
ATOM 1058 N N . LEU A 1 135 ? 5.939 -0.380 -6.768 1.00 88.25 135 LEU A N 1
ATOM 1059 C CA . LEU A 1 135 ? 5.016 -0.958 -7.746 1.00 88.25 135 LEU A CA 1
ATOM 1060 C C . LEU A 1 135 ? 5.766 -1.393 -9.010 1.00 88.25 135 LEU A C 1
ATOM 1062 O O . LEU A 1 135 ? 5.870 -0.613 -9.955 1.00 88.25 135 LEU A O 1
ATOM 1066 N N . ALA A 1 136 ? 6.276 -2.625 -9.036 1.00 83.00 136 ALA A N 1
ATOM 1067 C CA . ALA A 1 136 ? 7.005 -3.158 -10.191 1.00 83.00 136 ALA A CA 1
ATOM 1068 C C . ALA A 1 136 ? 6.083 -3.688 -11.302 1.00 83.00 136 ALA A C 1
ATOM 1070 O O . ALA A 1 136 ? 6.480 -3.728 -12.467 1.00 83.00 136 ALA A O 1
ATOM 1071 N N . GLU A 1 137 ? 4.853 -4.067 -10.941 1.00 80.81 137 GLU A N 1
ATOM 1072 C CA . GLU A 1 137 ? 3.804 -4.543 -11.846 1.00 80.81 137 GLU A CA 1
ATOM 1073 C C . GLU A 1 137 ? 2.412 -4.069 -11.418 1.00 80.81 137 GLU A C 1
ATOM 1075 O O . GLU A 1 137 ? 2.198 -3.637 -10.282 1.00 80.81 137 GLU A O 1
ATOM 1080 N N . MET A 1 138 ? 1.435 -4.188 -12.322 1.00 78.31 138 MET A N 1
ATOM 1081 C CA . MET A 1 138 ? 0.031 -3.884 -12.043 1.00 78.31 138 MET A CA 1
ATOM 1082 C C . MET A 1 138 ? -0.911 -4.955 -12.600 1.00 78.31 138 MET A C 1
ATOM 1084 O O . MET A 1 138 ? -0.655 -5.545 -13.645 1.00 78.31 138 MET A O 1
ATOM 1088 N N . SER A 1 139 ? -2.044 -5.167 -11.925 1.00 72.56 139 SER A N 1
ATOM 1089 C CA . SER A 1 139 ? -3.079 -6.130 -12.339 1.00 72.56 139 SER A CA 1
ATOM 1090 C C . SER A 1 139 ? -4.067 -5.586 -13.377 1.00 72.56 139 SER A C 1
ATOM 1092 O O . SER A 1 139 ? -4.941 -6.317 -13.837 1.00 72.56 139 SER A O 1
ATOM 1094 N N . SER A 1 140 ? -3.958 -4.309 -13.747 1.00 71.94 140 SER A N 1
ATOM 1095 C CA . SER A 1 140 ? -4.830 -3.690 -14.742 1.00 71.94 140 SER A CA 1
ATOM 1096 C C . SER A 1 140 ? -4.445 -4.093 -16.167 1.00 71.94 140 SER A C 1
ATOM 1098 O O . SER A 1 140 ? -3.264 -4.160 -16.530 1.00 71.94 140 SER A O 1
ATOM 1100 N N . ALA A 1 141 ? -5.459 -4.313 -17.005 1.00 74.81 141 ALA A N 1
ATOM 1101 C CA . ALA A 1 141 ? -5.265 -4.572 -18.427 1.00 74.81 141 ALA A CA 1
ATOM 1102 C C . ALA A 1 141 ? -4.554 -3.393 -19.126 1.00 74.81 141 ALA A C 1
ATOM 1104 O O . ALA A 1 141 ? -4.914 -2.234 -18.934 1.00 74.81 141 ALA A O 1
ATOM 1105 N N . GLY A 1 142 ? -3.551 -3.695 -19.959 1.00 79.69 142 GLY A N 1
ATOM 1106 C CA . GLY A 1 142 ? -2.836 -2.694 -20.764 1.00 79.69 142 GLY A CA 1
ATOM 1107 C C . GLY A 1 142 ? -1.792 -1.857 -20.014 1.00 79.69 142 GLY A C 1
ATOM 1108 O O . GLY A 1 142 ? -1.309 -0.871 -20.566 1.00 79.69 142 GLY A O 1
ATOM 1109 N N . ASN A 1 143 ? -1.429 -2.226 -18.782 1.00 84.12 143 ASN A N 1
ATOM 1110 C CA . ASN A 1 143 ? -0.429 -1.489 -18.014 1.00 84.12 143 ASN A CA 1
ATOM 1111 C C . ASN A 1 143 ? 0.968 -1.491 -18.679 1.00 84.12 143 ASN A C 1
ATOM 1113 O O . ASN A 1 143 ? 1.322 -2.372 -19.471 1.00 84.12 143 ASN A O 1
ATOM 1117 N N . LEU A 1 144 ? 1.761 -0.470 -18.343 1.00 88.38 144 LEU A N 1
ATOM 1118 C CA . LEU A 1 144 ? 3.120 -0.271 -18.857 1.00 88.38 144 LEU A CA 1
ATOM 1119 C C . LEU A 1 144 ? 4.208 -0.793 -17.904 1.00 88.38 144 LEU A C 1
ATOM 1121 O O . LEU A 1 144 ? 5.384 -0.751 -18.255 1.00 88.38 144 LEU A O 1
ATOM 1125 N N . ALA A 1 145 ? 3.829 -1.285 -16.722 1.00 85.12 145 ALA A N 1
ATOM 1126 C CA . ALA A 1 145 ? 4.744 -1.790 -15.706 1.00 85.12 145 ALA A CA 1
ATOM 1127 C C . ALA A 1 145 ? 5.141 -3.240 -16.029 1.00 85.12 145 ALA A C 1
ATOM 1129 O O . ALA A 1 145 ? 4.652 -4.185 -15.416 1.00 85.12 145 ALA A O 1
ATOM 1130 N N . LYS A 1 146 ? 5.970 -3.397 -17.067 1.00 83.81 146 LYS A N 1
ATOM 1131 C CA . LYS A 1 146 ? 6.430 -4.684 -17.606 1.00 83.81 146 LYS A CA 1
ATOM 1132 C C . LYS A 1 146 ? 7.869 -4.592 -18.115 1.00 83.81 146 LYS A C 1
ATOM 1134 O O . LYS A 1 146 ? 8.327 -3.509 -18.483 1.00 83.81 146 LYS A O 1
ATOM 1139 N N . GLY A 1 147 ? 8.549 -5.735 -18.220 1.00 85.50 147 GLY A N 1
ATOM 1140 C CA . GLY A 1 147 ? 9.887 -5.831 -18.816 1.00 85.50 147 GLY A CA 1
ATOM 1141 C C . GLY A 1 147 ? 10.898 -4.935 -18.099 1.00 85.50 147 GLY A C 1
ATOM 1142 O O . GLY A 1 147 ? 11.062 -5.042 -16.886 1.00 85.50 147 GLY A O 1
ATOM 1143 N N . ASP A 1 148 ? 11.531 -4.022 -18.836 1.00 88.75 148 ASP A N 1
ATOM 1144 C CA . ASP A 1 148 ? 12.568 -3.122 -18.310 1.00 88.75 148 ASP A CA 1
ATOM 1145 C C . ASP A 1 148 ? 12.084 -2.248 -17.143 1.00 88.75 148 ASP A C 1
ATOM 1147 O O . ASP A 1 148 ? 12.867 -1.935 -16.247 1.00 88.75 148 ASP A O 1
ATOM 1151 N N . TYR A 1 149 ? 10.795 -1.886 -17.107 1.00 88.31 149 TYR A N 1
ATOM 1152 C CA . TYR A 1 149 ? 10.228 -1.151 -15.972 1.00 88.31 149 TYR A CA 1
ATOM 1153 C C . TYR A 1 149 ? 10.287 -1.988 -14.689 1.00 88.31 149 TYR A C 1
ATOM 1155 O O . TYR A 1 149 ? 10.753 -1.523 -13.652 1.00 88.31 149 TYR A O 1
ATOM 1163 N N . THR A 1 150 ? 9.846 -3.243 -14.768 1.00 84.31 150 THR A N 1
ATOM 1164 C CA . THR A 1 150 ? 9.859 -4.186 -13.645 1.00 84.31 150 THR A CA 1
ATOM 1165 C C . THR A 1 150 ? 11.294 -4.453 -13.191 1.00 84.31 150 THR A C 1
ATOM 1167 O O . THR A 1 150 ? 11.573 -4.400 -11.994 1.00 84.31 150 THR A O 1
ATOM 1170 N N . ALA A 1 151 ? 12.220 -4.639 -14.140 1.00 84.38 151 ALA A N 1
ATOM 1171 C CA . ALA A 1 151 ? 13.643 -4.820 -13.857 1.00 84.38 151 ALA A CA 1
ATOM 1172 C C . ALA A 1 151 ? 14.254 -3.613 -13.123 1.00 84.38 151 ALA A C 1
ATOM 1174 O O . ALA A 1 151 ? 14.979 -3.782 -12.142 1.00 84.38 151 ALA A O 1
ATOM 1175 N N . ALA A 1 152 ? 13.922 -2.392 -13.554 1.00 87.94 152 ALA A N 1
ATOM 1176 C CA . ALA A 1 152 ? 14.361 -1.172 -12.886 1.00 87.94 152 ALA A CA 1
ATOM 1177 C C . ALA A 1 152 ? 13.789 -1.052 -11.465 1.00 87.94 152 ALA A C 1
ATOM 1179 O O . ALA A 1 152 ? 14.512 -0.660 -10.552 1.00 87.94 152 ALA A O 1
ATOM 1180 N N . ALA A 1 153 ? 12.521 -1.418 -11.258 1.00 86.69 153 ALA A N 1
ATOM 1181 C CA . ALA A 1 153 ? 11.880 -1.328 -9.947 1.00 86.69 153 ALA A CA 1
ATOM 1182 C C . ALA A 1 153 ? 12.546 -2.238 -8.912 1.00 86.69 153 ALA A C 1
ATOM 1184 O O . ALA A 1 153 ? 12.806 -1.801 -7.792 1.00 86.69 153 ALA A O 1
ATOM 1185 N N . ALA A 1 154 ? 12.869 -3.475 -9.287 1.00 81.50 154 ALA A N 1
ATOM 1186 C CA . ALA A 1 154 ? 13.564 -4.380 -8.381 1.00 81.50 154 ALA A CA 1
ATOM 1187 C C . ALA A 1 154 ? 15.021 -3.967 -8.151 1.00 81.50 154 ALA A C 1
ATOM 1189 O O . ALA A 1 154 ? 15.484 -4.044 -7.021 1.00 81.50 154 ALA A O 1
ATOM 1190 N N . LYS A 1 155 ? 15.723 -3.452 -9.172 1.00 85.50 155 LYS A N 1
ATOM 1191 C CA . LYS A 1 155 ? 17.073 -2.907 -8.977 1.00 85.50 155 LYS A CA 1
ATOM 1192 C C . LYS A 1 155 ? 17.075 -1.769 -7.948 1.00 85.50 155 LYS A C 1
ATOM 1194 O O . LYS A 1 155 ? 17.919 -1.750 -7.061 1.00 85.50 155 LYS A O 1
ATOM 1199 N N . ILE A 1 156 ? 16.107 -0.855 -8.034 1.00 87.44 156 ILE A N 1
ATOM 1200 C CA . ILE A 1 156 ? 15.939 0.206 -7.032 1.00 87.44 156 ILE A CA 1
ATOM 1201 C C . ILE A 1 156 ? 15.635 -0.416 -5.659 1.00 87.44 156 ILE A C 1
ATOM 1203 O O . ILE A 1 156 ? 16.238 -0.026 -4.669 1.00 87.44 156 ILE A O 1
ATOM 1207 N N . ALA A 1 157 ? 14.757 -1.418 -5.569 1.00 84.06 157 ALA A N 1
ATOM 1208 C CA . ALA A 1 157 ? 14.500 -2.093 -4.294 1.00 84.06 157 ALA A CA 1
ATOM 1209 C C . ALA A 1 157 ? 15.764 -2.731 -3.680 1.00 84.06 157 ALA A C 1
ATOM 1211 O O . ALA A 1 157 ? 15.960 -2.662 -2.469 1.00 84.06 157 ALA A O 1
ATOM 1212 N N . GLU A 1 158 ? 16.630 -3.334 -4.498 1.00 83.06 158 GLU A N 1
ATOM 1213 C CA . GLU A 1 158 ? 17.913 -3.916 -4.071 1.00 83.06 158 GLU A CA 1
ATOM 1214 C C . GLU A 1 158 ? 18.892 -2.864 -3.555 1.00 83.06 158 GLU A C 1
ATOM 1216 O O . GLU A 1 158 ? 19.535 -3.079 -2.529 1.00 83.06 158 GLU A O 1
ATOM 1221 N N . GLU A 1 159 ? 18.974 -1.717 -4.228 1.00 85.69 159 GLU A N 1
ATOM 1222 C CA . GLU A 1 159 ? 19.828 -0.594 -3.825 1.00 85.69 159 GLU A CA 1
ATOM 1223 C C . GLU A 1 159 ? 19.323 0.108 -2.548 1.00 85.69 159 GLU A C 1
ATOM 1225 O O . GLU A 1 159 ? 20.099 0.782 -1.873 1.00 85.69 159 GLU A O 1
ATOM 1230 N N . HIS A 1 160 ? 18.052 -0.093 -2.184 1.00 81.44 160 HIS A N 1
ATOM 1231 C CA . HIS A 1 160 ? 17.381 0.534 -1.043 1.00 81.44 160 HIS A CA 1
ATOM 1232 C C . HIS A 1 160 ? 16.792 -0.496 -0.059 1.00 81.44 160 HIS A C 1
ATOM 1234 O O . HIS A 1 160 ? 15.700 -0.299 0.476 1.00 81.44 160 HIS A O 1
ATOM 1240 N N . SER A 1 161 ? 17.517 -1.587 0.219 1.00 72.50 161 SER A N 1
ATOM 1241 C CA . SER A 1 161 ? 17.041 -2.706 1.058 1.00 72.50 161 SER A CA 1
ATOM 1242 C C . SER A 1 161 ? 16.678 -2.340 2.503 1.00 72.50 161 SER A C 1
ATOM 1244 O O . SER A 1 161 ? 16.030 -3.128 3.191 1.00 72.50 161 SER A O 1
ATOM 1246 N N . ASP A 1 162 ? 17.093 -1.159 2.965 1.00 69.25 162 ASP A N 1
ATOM 1247 C CA . ASP A 1 162 ? 16.733 -0.610 4.276 1.00 69.25 162 ASP A CA 1
ATOM 1248 C C . ASP A 1 162 ? 15.230 -0.283 4.363 1.00 69.25 162 ASP A C 1
ATOM 1250 O O . ASP A 1 162 ? 14.628 -0.357 5.437 1.00 69.25 162 ASP A O 1
ATOM 1254 N N . PHE A 1 163 ? 14.605 0.014 3.217 1.00 62.53 163 PHE A N 1
ATOM 1255 C CA . PHE A 1 163 ? 13.165 0.198 3.069 1.00 62.53 163 PHE A CA 1
ATOM 1256 C C . PHE A 1 163 ? 12.573 -1.135 2.654 1.00 62.53 163 PHE A C 1
ATOM 1258 O O . PHE A 1 163 ? 12.478 -1.475 1.477 1.00 62.53 163 PHE A O 1
ATOM 1265 N N . GLY A 1 164 ? 12.226 -1.933 3.659 1.00 55.56 164 GLY A N 1
ATOM 1266 C CA . GLY A 1 164 ? 11.642 -3.238 3.429 1.00 55.56 164 GLY A CA 1
ATOM 1267 C C . GLY A 1 164 ? 10.429 -3.163 2.497 1.00 55.56 164 GLY A C 1
ATOM 1268 O O . GLY A 1 164 ? 9.574 -2.279 2.639 1.00 55.56 164 GLY A O 1
ATOM 1269 N N . LEU A 1 165 ? 10.326 -4.221 1.682 1.00 54.88 165 LEU A N 1
ATOM 1270 C CA . LEU A 1 165 ? 9.170 -4.699 0.912 1.00 54.88 165 LEU A CA 1
ATOM 1271 C C . LEU A 1 165 ? 9.071 -4.141 -0.521 1.00 54.88 165 LEU A C 1
ATOM 1273 O O . LEU A 1 165 ? 8.701 -3.004 -0.710 1.00 54.88 165 LEU A O 1
ATOM 1277 N N . ALA A 1 166 ? 9.282 -4.953 -1.561 1.00 53.53 166 ALA A N 1
ATOM 1278 C CA . ALA A 1 166 ? 9.029 -4.565 -2.955 1.00 53.53 166 ALA A CA 1
ATOM 1279 C C . ALA A 1 166 ? 7.816 -5.316 -3.524 1.00 53.53 166 ALA A C 1
ATOM 1281 O O . ALA A 1 166 ? 7.742 -6.539 -3.431 1.00 53.53 166 ALA A O 1
ATOM 1282 N N . TRP A 1 167 ? 6.872 -4.608 -4.157 1.00 58.69 167 TRP A N 1
ATOM 1283 C CA . TRP A 1 167 ? 5.723 -5.234 -4.812 1.00 58.69 167 TRP A CA 1
ATOM 1284 C C . TRP A 1 167 ? 6.119 -5.755 -6.188 1.00 58.69 167 TRP A C 1
ATOM 1286 O O . TRP A 1 167 ? 6.014 -5.056 -7.199 1.00 58.69 167 TRP A O 1
ATOM 1296 N N . VAL A 1 168 ? 6.551 -7.007 -6.233 1.00 53.41 168 VAL A N 1
ATOM 1297 C CA . VAL A 1 168 ? 6.886 -7.694 -7.480 1.00 53.41 168 VAL A CA 1
ATOM 1298 C C . VAL A 1 168 ? 6.053 -8.964 -7.562 1.00 53.41 168 VAL A C 1
ATOM 1300 O O . VAL A 1 168 ? 5.884 -9.670 -6.579 1.00 53.41 168 VAL A O 1
ATOM 1303 N N . ASN A 1 169 ? 5.491 -9.254 -8.726 1.00 58.03 169 ASN A N 1
ATOM 1304 C CA . ASN A 1 169 ? 4.972 -10.581 -9.025 1.00 58.03 169 ASN A CA 1
ATOM 1305 C C . ASN A 1 169 ? 6.168 -11.466 -9.411 1.00 58.03 169 ASN A C 1
ATOM 1307 O O . ASN A 1 169 ? 6.798 -11.203 -10.436 1.00 58.03 169 ASN A O 1
ATOM 1311 N N . PRO A 1 170 ? 6.496 -12.509 -8.644 1.00 51.66 170 PRO A N 1
ATOM 1312 C CA . PRO A 1 170 ? 7.687 -13.309 -8.921 1.00 51.66 170 PRO A CA 1
ATOM 1313 C C . PRO A 1 170 ? 7.621 -14.059 -10.260 1.00 51.66 170 PRO A C 1
ATOM 1315 O O . PRO A 1 170 ? 8.650 -14.290 -10.889 1.00 51.66 170 PRO A O 1
ATOM 1318 N N . ALA A 1 171 ? 6.419 -14.407 -10.738 1.00 52.53 171 ALA A N 1
ATOM 1319 C CA . ALA A 1 171 ? 6.236 -15.217 -11.949 1.00 52.53 171 ALA A CA 1
ATOM 1320 C C . ALA A 1 171 ? 6.699 -14.549 -13.254 1.00 52.53 171 ALA A C 1
ATOM 1322 O O . ALA A 1 171 ? 6.878 -15.222 -14.267 1.00 52.53 171 ALA A O 1
ATOM 1323 N N . SER A 1 172 ? 6.847 -13.230 -13.261 1.00 52.69 172 SER A N 1
ATOM 1324 C CA . SER A 1 172 ? 7.187 -12.432 -14.442 1.00 52.69 172 SER A CA 1
ATOM 1325 C C . SER A 1 172 ? 8.630 -11.937 -14.434 1.00 52.69 172 SER A C 1
ATOM 1327 O O . SER A 1 172 ? 9.018 -11.191 -15.332 1.00 52.69 172 SER A O 1
ATOM 1329 N N . TRP A 1 173 ? 9.441 -12.386 -13.471 1.00 58.97 173 TRP A N 1
ATOM 1330 C CA . TRP A 1 173 ? 10.864 -12.084 -13.400 1.00 58.97 173 TRP A CA 1
ATOM 1331 C C . TRP A 1 173 ? 11.702 -13.147 -14.135 1.00 58.97 173 TRP A C 1
ATOM 1333 O O . TRP A 1 173 ? 11.894 -14.250 -13.619 1.00 58.97 173 TRP A O 1
ATOM 1343 N N . PRO A 1 174 ? 12.251 -12.859 -15.330 1.00 47.75 174 PRO A N 1
ATOM 1344 C CA . PRO A 1 174 ? 13.256 -13.716 -15.940 1.00 47.75 174 PRO A CA 1
ATOM 1345 C C . PRO A 1 174 ? 14.619 -13.437 -15.282 1.00 47.75 174 PRO A C 1
ATOM 1347 O O . PRO A 1 174 ? 15.404 -12.639 -15.788 1.00 47.75 174 PRO A O 1
ATOM 1350 N N . GLY A 1 175 ? 14.924 -14.061 -14.138 1.00 52.69 175 GLY A N 1
ATOM 1351 C CA . GLY A 1 175 ? 16.215 -13.837 -13.473 1.00 52.69 175 GLY A CA 1
ATOM 1352 C C . GLY A 1 175 ? 16.448 -14.585 -12.158 1.00 52.69 175 GLY A C 1
ATOM 1353 O O . GLY A 1 175 ? 15.596 -15.338 -11.698 1.00 52.69 175 GLY A O 1
ATOM 1354 N N . ALA A 1 176 ? 17.652 -14.379 -11.605 1.00 47.69 176 ALA A N 1
ATOM 1355 C CA . ALA A 1 176 ? 18.171 -14.953 -10.357 1.00 47.69 176 ALA A CA 1
ATOM 1356 C C . ALA A 1 176 ? 17.194 -14.793 -9.169 1.00 47.69 176 ALA A C 1
ATOM 1358 O O . ALA A 1 176 ? 16.361 -13.886 -9.204 1.00 47.69 176 ALA A O 1
ATOM 1359 N N . PRO A 1 177 ? 17.274 -15.657 -8.134 1.00 54.38 177 PRO A N 1
ATOM 1360 C CA . PRO A 1 177 ? 16.316 -15.650 -7.034 1.00 54.38 177 PRO A CA 1
ATOM 1361 C C . PRO A 1 177 ? 16.234 -14.273 -6.375 1.00 54.38 177 PRO A C 1
ATOM 1363 O O . PRO A 1 177 ? 17.252 -13.682 -6.016 1.00 54.38 177 PRO A O 1
ATOM 1366 N N . VAL A 1 178 ? 14.999 -13.797 -6.233 1.00 63.72 178 VAL A N 1
ATOM 1367 C CA . VAL A 1 178 ? 14.669 -12.538 -5.570 1.00 63.72 178 VAL A CA 1
ATOM 1368 C C . VAL A 1 178 ? 15.216 -12.566 -4.142 1.00 63.72 178 VAL A C 1
ATOM 1370 O O . VAL A 1 178 ? 15.164 -13.603 -3.476 1.00 63.72 178 VAL A O 1
ATOM 1373 N N . ASN A 1 179 ? 15.759 -11.438 -3.676 1.00 69.06 179 ASN A N 1
ATOM 1374 C CA . ASN A 1 179 ? 16.235 -11.301 -2.303 1.00 69.06 179 ASN A CA 1
ATOM 1375 C C . ASN A 1 179 ? 15.120 -11.735 -1.326 1.00 69.06 179 ASN A C 1
ATOM 1377 O O . ASN A 1 179 ? 14.051 -11.122 -1.336 1.00 69.06 179 ASN A O 1
ATOM 1381 N N . PRO A 1 180 ? 15.339 -12.753 -0.468 1.00 71.94 180 PRO A N 1
ATOM 1382 C CA . PRO A 1 180 ? 14.307 -13.269 0.435 1.00 71.94 180 PRO A CA 1
ATOM 1383 C C . PRO A 1 180 ? 13.865 -12.255 1.502 1.00 71.94 180 PRO A C 1
ATOM 1385 O O . PRO A 1 180 ? 12.925 -12.520 2.245 1.00 71.94 180 PRO A O 1
ATOM 1388 N N . ALA A 1 181 ? 14.540 -11.105 1.606 1.00 74.19 181 ALA A N 1
ATOM 1389 C CA . ALA A 1 181 ? 14.102 -9.985 2.431 1.00 74.19 181 ALA A CA 1
ATOM 1390 C C . ALA A 1 181 ? 12.911 -9.209 1.829 1.00 74.19 181 ALA A C 1
ATOM 1392 O O . ALA A 1 181 ? 12.287 -8.414 2.534 1.00 74.19 181 ALA A O 1
ATOM 1393 N N . PHE A 1 182 ? 12.589 -9.402 0.545 1.00 78.56 182 PHE A N 1
ATOM 1394 C CA . PHE A 1 182 ? 11.444 -8.756 -0.094 1.00 78.56 182 PHE A CA 1
ATOM 1395 C C . PHE A 1 182 ? 10.162 -9.558 0.110 1.00 78.56 182 PHE A C 1
ATOM 1397 O O . PHE A 1 182 ? 10.161 -10.781 0.034 1.00 78.56 182 PHE A O 1
ATOM 1404 N N . ILE A 1 183 ? 9.063 -8.839 0.345 1.00 79.50 183 ILE A N 1
ATOM 1405 C CA . ILE A 1 183 ? 7.722 -9.413 0.465 1.00 79.50 183 ILE A CA 1
ATOM 1406 C C . ILE A 1 183 ? 6.904 -9.019 -0.752 1.00 79.50 183 ILE A C 1
ATOM 1408 O O . ILE A 1 183 ? 6.752 -7.835 -1.056 1.00 79.50 183 ILE A O 1
ATOM 1412 N N . HIS A 1 184 ? 6.288 -10.019 -1.364 1.00 79.50 184 HIS A N 1
ATOM 1413 C CA . HIS A 1 184 ? 5.459 -9.894 -2.545 1.00 79.50 184 HIS A CA 1
ATOM 1414 C C . HIS A 1 184 ? 3.979 -9.935 -2.168 1.00 79.50 184 HIS A C 1
ATOM 1416 O O . HIS A 1 184 ? 3.421 -10.982 -1.827 1.00 79.50 184 HIS A O 1
ATOM 1422 N N . GLY A 1 185 ? 3.317 -8.786 -2.261 1.00 80.69 185 GLY A N 1
ATOM 1423 C CA . GLY A 1 185 ? 1.860 -8.724 -2.281 1.00 80.69 185 GLY A CA 1
ATOM 1424 C C . GLY A 1 185 ? 1.334 -8.922 -3.702 1.00 80.69 185 GLY A C 1
ATOM 1425 O O . GLY A 1 185 ? 1.962 -8.469 -4.653 1.00 80.69 185 GLY A O 1
ATOM 1426 N N . THR A 1 186 ? 0.161 -9.533 -3.873 1.00 81.12 186 THR A N 1
ATOM 1427 C CA . THR A 1 186 ? -0.526 -9.583 -5.179 1.00 81.12 186 THR A CA 1
ATOM 1428 C C . THR A 1 186 ? -2.007 -9.221 -5.025 1.00 81.12 186 THR A C 1
ATOM 1430 O O . THR A 1 186 ? -2.684 -9.818 -4.181 1.00 81.12 186 THR A O 1
ATOM 1433 N N . PRO A 1 187 ? -2.553 -8.251 -5.797 1.00 81.94 187 PRO A N 1
ATOM 1434 C CA . PRO A 1 187 ? -3.936 -7.832 -5.675 1.00 81.94 187 PRO A CA 1
ATOM 1435 C C . PRO A 1 187 ? -4.784 -8.512 -6.742 1.00 81.94 187 PRO A C 1
ATOM 1437 O O . PRO A 1 187 ? -4.273 -9.190 -7.630 1.00 81.94 187 PRO A O 1
ATOM 1440 N N . GLY A 1 188 ? -6.097 -8.304 -6.686 1.00 79.19 188 GLY A N 1
ATOM 1441 C CA . GLY A 1 188 ? -6.985 -8.972 -7.632 1.00 79.19 188 GLY A CA 1
ATOM 1442 C C . GLY A 1 188 ? -7.052 -10.467 -7.338 1.00 79.19 188 GLY A C 1
ATOM 1443 O O . GLY A 1 188 ? -6.853 -11.290 -8.222 1.00 79.19 188 GLY A O 1
ATOM 1444 N N . VAL A 1 189 ? -7.340 -10.820 -6.087 1.00 82.75 189 VAL A N 1
ATOM 1445 C CA . VAL A 1 189 ? -7.511 -12.215 -5.675 1.00 82.75 189 VAL A CA 1
ATOM 1446 C C . VAL A 1 189 ? -8.968 -12.479 -5.306 1.00 82.75 189 VAL A C 1
ATOM 1448 O O . VAL A 1 189 ? -9.571 -11.711 -4.552 1.00 82.75 189 VAL A O 1
ATOM 1451 N N . GLN A 1 190 ? -9.536 -13.560 -5.841 1.00 84.06 190 GLN A N 1
ATOM 1452 C CA . GLN A 1 190 ? -10.855 -14.090 -5.484 1.00 84.06 190 GLN A CA 1
ATOM 1453 C C . GLN A 1 190 ? -10.863 -15.620 -5.534 1.00 84.06 190 GLN A C 1
ATOM 1455 O O . GLN A 1 190 ? -10.031 -16.238 -6.184 1.00 84.06 190 GLN A O 1
ATOM 1460 N N . MET A 1 191 ? -11.842 -16.256 -4.885 1.00 85.00 191 MET A N 1
ATOM 1461 C CA . MET A 1 191 ? -11.971 -17.722 -4.898 1.00 85.00 191 MET A CA 1
ATOM 1462 C C . MET A 1 191 ? -12.222 -18.299 -6.299 1.00 85.00 191 MET A C 1
ATOM 1464 O O . MET A 1 191 ? -11.941 -19.471 -6.540 1.00 85.00 191 MET A O 1
ATOM 1468 N N . VAL A 1 192 ? -12.725 -17.481 -7.226 1.00 82.06 192 VAL A N 1
ATOM 1469 C CA . VAL A 1 192 ? -12.992 -17.851 -8.618 1.00 82.06 192 VAL A CA 1
ATOM 1470 C C . VAL A 1 192 ? -12.307 -16.843 -9.540 1.00 82.06 192 VAL A C 1
ATOM 1472 O O . VAL A 1 192 ? -12.318 -15.643 -9.265 1.00 82.06 192 VAL A O 1
ATOM 1475 N N . LYS A 1 193 ? -11.715 -17.329 -10.638 1.00 81.12 193 LYS A N 1
ATOM 1476 C CA . LYS A 1 193 ? -11.125 -16.466 -11.673 1.00 81.12 193 LYS A CA 1
ATOM 1477 C C . LYS A 1 193 ? -12.198 -15.609 -12.348 1.00 81.12 193 LYS A C 1
ATOM 1479 O O . LYS A 1 193 ? -13.318 -16.069 -12.560 1.00 81.12 193 LYS A O 1
ATOM 1484 N N . GLY A 1 194 ? -11.842 -14.390 -12.739 1.00 79.44 194 GLY A N 1
ATOM 1485 C CA . GLY A 1 194 ? -12.769 -13.477 -13.408 1.00 79.44 194 GLY A CA 1
ATOM 1486 C C . GLY A 1 194 ? -12.191 -12.080 -13.605 1.00 79.44 194 GLY A C 1
ATOM 1487 O O . GLY A 1 194 ? -10.978 -11.890 -13.575 1.00 79.44 194 GLY A O 1
ATOM 1488 N N . GLY A 1 195 ? -13.063 -11.093 -13.786 1.00 77.00 195 GLY A N 1
ATOM 1489 C CA . GLY A 1 195 ? -12.687 -9.683 -13.860 1.00 77.00 195 GLY A CA 1
ATOM 1490 C C . GLY A 1 195 ? -13.890 -8.761 -13.692 1.00 77.00 195 GLY A C 1
ATOM 1491 O O . GLY A 1 195 ? -15.027 -9.234 -13.663 1.00 77.00 195 GLY A O 1
ATOM 1492 N N . ASP A 1 196 ? -13.643 -7.459 -13.559 1.00 75.56 196 ASP A N 1
ATOM 1493 C CA . ASP A 1 196 ? -14.694 -6.436 -13.552 1.00 75.56 196 ASP A CA 1
ATOM 1494 C C . ASP A 1 196 ? -14.787 -5.680 -14.891 1.00 75.56 196 ASP A C 1
ATOM 1496 O O . ASP A 1 196 ? -13.967 -5.849 -15.797 1.00 75.56 196 ASP A O 1
ATOM 1500 N N . ALA A 1 197 ? -15.810 -4.831 -15.024 1.00 72.31 197 ALA A N 1
ATOM 1501 C CA . ALA A 1 197 ? -16.041 -4.035 -16.231 1.00 72.31 197 ALA A CA 1
ATOM 1502 C C . ALA A 1 197 ? -15.009 -2.908 -16.446 1.00 72.31 197 ALA A C 1
ATOM 1504 O O . ALA A 1 197 ? -14.999 -2.286 -17.506 1.00 72.31 197 ALA A O 1
ATOM 1505 N N . LEU A 1 198 ? -14.159 -2.626 -15.453 1.00 73.12 198 LEU A N 1
ATOM 1506 C CA . LEU A 1 198 ? -13.184 -1.533 -15.451 1.00 73.12 198 LEU A CA 1
ATOM 1507 C C . LEU A 1 198 ? -11.735 -2.039 -15.556 1.00 73.12 198 LEU A C 1
ATOM 1509 O O . LEU A 1 198 ? -10.793 -1.285 -15.311 1.00 73.12 198 LEU A O 1
ATOM 1513 N N . GLY A 1 199 ? -11.549 -3.297 -15.967 1.00 68.38 199 GLY A N 1
ATOM 1514 C CA . GLY A 1 199 ? -10.245 -3.867 -16.299 1.00 68.38 199 GLY A CA 1
ATOM 1515 C C . GLY A 1 199 ? -9.502 -4.519 -15.132 1.00 68.38 199 GLY A C 1
ATOM 1516 O O . GLY A 1 199 ? -8.329 -4.861 -15.306 1.00 68.38 199 GLY A O 1
ATOM 1517 N N . GLN A 1 200 ? -10.145 -4.716 -13.973 1.00 75.25 200 GLN A N 1
ATOM 1518 C CA . GLN A 1 200 ? -9.601 -5.561 -12.909 1.00 75.25 200 GLN A CA 1
ATOM 1519 C C . GLN A 1 200 ? -9.649 -7.026 -13.339 1.00 75.25 200 GLN A C 1
ATOM 1521 O O . GLN A 1 200 ? -10.686 -7.513 -13.784 1.00 75.25 200 GLN A O 1
ATOM 1526 N N . GLN A 1 201 ? -8.546 -7.744 -13.141 1.00 76.94 201 GLN A N 1
ATOM 1527 C CA . GLN A 1 201 ? -8.469 -9.193 -13.321 1.00 76.94 201 GLN A CA 1
ATOM 1528 C C . GLN A 1 201 ? -8.334 -9.883 -11.962 1.00 76.94 201 GLN A C 1
ATOM 1530 O O . GLN A 1 201 ? -7.701 -9.336 -11.053 1.00 76.94 201 GLN A O 1
ATOM 1535 N N . TYR A 1 202 ? -8.960 -11.053 -11.822 1.00 82.12 202 TYR A N 1
ATOM 1536 C CA . TYR A 1 202 ? -8.945 -11.854 -10.604 1.00 82.12 202 TYR A CA 1
ATOM 1537 C C . TYR A 1 202 ? -8.317 -13.231 -10.829 1.00 82.12 202 TYR A C 1
ATOM 1539 O O . TYR A 1 202 ? -8.762 -13.983 -11.701 1.00 82.12 202 TYR A O 1
ATOM 1547 N N . ASP A 1 203 ? -7.350 -13.576 -9.980 1.00 83.69 203 ASP A N 1
ATOM 1548 C CA . ASP A 1 203 ? -6.758 -14.911 -9.856 1.00 83.69 203 ASP A CA 1
ATOM 1549 C C . ASP A 1 203 ? -7.136 -15.577 -8.525 1.00 83.69 203 ASP A C 1
ATOM 1551 O O . ASP A 1 203 ? -7.653 -14.939 -7.605 1.00 83.69 203 ASP A O 1
ATOM 1555 N N . THR A 1 204 ? -6.879 -16.883 -8.418 1.00 87.50 204 THR A N 1
ATOM 1556 C CA . THR A 1 204 ? -7.155 -17.647 -7.195 1.00 87.50 204 THR A CA 1
ATOM 1557 C C . THR A 1 204 ? -6.022 -17.525 -6.176 1.00 87.50 204 THR A C 1
ATOM 1559 O O . THR A 1 204 ? -4.861 -17.418 -6.579 1.00 87.50 204 THR A O 1
ATOM 1562 N N . PRO A 1 205 ? -6.310 -17.627 -4.859 1.00 87.88 205 PRO A N 1
ATOM 1563 C CA . PRO A 1 205 ? -5.272 -17.662 -3.829 1.00 87.88 205 PRO A CA 1
ATOM 1564 C C . PRO A 1 205 ? -4.198 -18.717 -4.100 1.00 87.88 205 PRO A C 1
ATOM 1566 O O . PRO A 1 205 ? -3.014 -18.438 -3.958 1.00 87.88 205 PRO A O 1
ATOM 1569 N N . TYR A 1 206 ? -4.610 -19.909 -4.551 1.00 86.38 206 TYR A N 1
ATOM 1570 C CA . TYR A 1 206 ? -3.681 -20.983 -4.894 1.00 86.38 206 TYR A CA 1
ATOM 1571 C C . TYR A 1 206 ? -2.708 -20.553 -5.992 1.00 86.38 206 TYR A C 1
ATOM 1573 O O . TYR A 1 206 ? -1.505 -20.711 -5.833 1.00 86.38 206 TYR A O 1
ATOM 1581 N N . SER A 1 207 ? -3.212 -19.965 -7.080 1.00 84.50 207 SER A N 1
ATOM 1582 C CA . SER A 1 207 ? -2.354 -19.578 -8.199 1.00 84.50 207 SER A CA 1
ATOM 1583 C C . SER A 1 207 ? -1.391 -18.452 -7.821 1.00 84.50 207 SER A C 1
ATOM 1585 O O . SER A 1 207 ? -0.223 -18.467 -8.191 1.00 84.50 207 SER A O 1
ATOM 1587 N N . VAL A 1 208 ? -1.855 -17.501 -7.014 1.00 82.12 208 VAL A N 1
ATOM 1588 C CA . VAL A 1 208 ? -1.032 -16.381 -6.553 1.00 82.12 208 VAL A CA 1
ATOM 1589 C C . VAL A 1 208 ? 0.074 -16.821 -5.591 1.00 82.12 208 VAL A C 1
ATOM 1591 O O . VAL A 1 208 ? 1.213 -16.385 -5.739 1.00 82.12 208 VAL A O 1
ATOM 1594 N N . ILE A 1 209 ? -0.233 -17.693 -4.630 1.00 83.69 209 ILE A N 1
ATOM 1595 C CA . ILE A 1 209 ? 0.753 -18.151 -3.644 1.00 83.69 209 ILE A CA 1
ATOM 1596 C C . ILE A 1 209 ? 1.665 -19.237 -4.229 1.00 83.69 209 ILE A C 1
ATOM 1598 O O . ILE A 1 209 ? 2.881 -19.121 -4.141 1.00 83.69 209 ILE A O 1
ATOM 1602 N N . PHE A 1 210 ? 1.110 -20.288 -4.838 1.00 82.06 210 PHE A N 1
ATOM 1603 C CA . PHE A 1 210 ? 1.895 -21.448 -5.275 1.00 82.06 210 PHE A CA 1
ATOM 1604 C C . PHE A 1 210 ? 2.495 -21.268 -6.666 1.00 82.06 210 PHE A C 1
ATOM 1606 O O . PHE A 1 210 ? 3.701 -21.429 -6.826 1.00 82.06 210 PHE A O 1
ATOM 1613 N N . ASP A 1 211 ? 1.683 -20.924 -7.669 1.00 80.44 211 ASP A N 1
ATOM 1614 C CA . ASP A 1 211 ? 2.189 -20.842 -9.047 1.00 80.44 211 ASP A CA 1
ATOM 1615 C C . ASP A 1 211 ? 3.061 -19.596 -9.242 1.00 80.44 211 ASP A C 1
ATOM 1617 O O . ASP A 1 211 ? 4.022 -19.617 -10.010 1.00 80.44 211 ASP A O 1
ATOM 1621 N N . ARG A 1 212 ? 2.719 -18.504 -8.545 1.00 76.69 212 ARG A N 1
ATOM 1622 C CA . ARG A 1 212 ? 3.384 -17.203 -8.687 1.00 76.69 212 ARG A CA 1
ATOM 1623 C C . ARG A 1 212 ? 4.302 -16.841 -7.528 1.00 76.69 212 ARG A C 1
ATOM 1625 O O . ARG A 1 212 ? 4.985 -15.836 -7.640 1.00 76.69 212 ARG A O 1
ATOM 1632 N N . SER A 1 213 ? 4.374 -17.654 -6.471 1.00 79.88 213 SER A N 1
ATOM 1633 C CA . SER A 1 213 ? 5.284 -17.454 -5.327 1.00 79.88 213 SER A CA 1
ATOM 1634 C C . SER A 1 213 ? 5.085 -16.131 -4.567 1.00 79.88 213 SER A C 1
ATOM 1636 O O . SER A 1 213 ? 6.032 -15.610 -3.986 1.00 79.88 213 SER A O 1
ATOM 1638 N N . SER A 1 214 ? 3.873 -15.561 -4.572 1.00 81.12 214 SER A N 1
ATOM 1639 C CA . SER A 1 214 ? 3.566 -14.365 -3.774 1.00 81.12 214 SER A CA 1
ATOM 1640 C C . SER A 1 214 ? 3.525 -14.708 -2.280 1.00 81.12 214 SER A C 1
ATOM 1642 O O . SER A 1 214 ? 3.052 -15.778 -1.904 1.00 81.12 214 SER A O 1
ATOM 1644 N N . ASP A 1 215 ? 3.932 -13.774 -1.422 1.00 82.12 215 ASP A N 1
ATOM 1645 C CA . ASP A 1 215 ? 3.906 -13.940 0.036 1.00 82.12 215 ASP A CA 1
ATOM 1646 C C . ASP A 1 215 ? 2.540 -13.593 0.649 1.00 82.12 215 ASP A C 1
ATOM 1648 O O . ASP A 1 215 ? 2.098 -14.223 1.612 1.00 82.12 215 ASP A O 1
ATOM 1652 N N . ILE A 1 216 ? 1.862 -12.575 0.102 1.00 85.31 216 ILE A N 1
ATOM 1653 C CA . ILE A 1 216 ? 0.601 -12.053 0.642 1.00 85.31 216 ILE A CA 1
ATOM 1654 C C . ILE A 1 216 ? -0.430 -11.831 -0.471 1.00 85.31 216 ILE A C 1
ATOM 1656 O O . ILE A 1 216 ? -0.125 -11.275 -1.529 1.00 85.31 216 ILE A O 1
ATOM 1660 N N . ILE A 1 217 ? -1.686 -12.209 -0.220 1.00 85.69 217 ILE A N 1
ATOM 1661 C CA . ILE A 1 217 ? -2.814 -11.913 -1.114 1.00 85.69 217 ILE A CA 1
ATOM 1662 C C . ILE A 1 217 ? -3.574 -10.666 -0.658 1.00 85.69 217 ILE A C 1
ATOM 1664 O O . ILE A 1 217 ? -3.862 -10.499 0.528 1.00 85.69 217 ILE A O 1
ATOM 1668 N N . ILE A 1 218 ? -3.963 -9.811 -1.609 1.00 84.94 218 ILE A N 1
ATOM 1669 C CA . ILE A 1 218 ? -4.865 -8.679 -1.359 1.00 84.94 218 ILE A CA 1
ATOM 1670 C C . ILE A 1 218 ? -6.241 -8.953 -1.936 1.00 84.94 218 ILE A C 1
ATOM 1672 O O . ILE A 1 218 ? -6.438 -9.021 -3.154 1.00 84.94 218 ILE A O 1
ATOM 1676 N N . VAL A 1 219 ? -7.210 -9.038 -1.029 1.00 85.38 219 VAL A N 1
ATOM 1677 C CA . VAL A 1 219 ? -8.609 -9.307 -1.333 1.00 85.38 219 VAL A CA 1
ATOM 1678 C C . VAL A 1 219 ? -9.445 -8.092 -0.939 1.00 85.38 219 VAL A C 1
ATOM 1680 O O . VAL A 1 219 ? -9.400 -7.611 0.188 1.00 85.38 219 VAL A O 1
ATOM 1683 N N . GLY A 1 220 ? -10.213 -7.566 -1.893 1.00 83.25 220 GLY A N 1
ATOM 1684 C CA . GLY A 1 220 ? -11.117 -6.436 -1.671 1.00 83.25 220 GLY A CA 1
ATOM 1685 C C . GLY A 1 220 ? -12.573 -6.876 -1.571 1.00 83.25 220 GLY A C 1
ATOM 1686 O O . GLY A 1 220 ? -13.009 -7.451 -0.575 1.00 83.25 220 GLY A O 1
ATOM 1687 N N . CYS A 1 221 ? -13.333 -6.629 -2.642 1.00 75.19 221 CYS A N 1
ATOM 1688 C CA . CYS A 1 221 ? -14.775 -6.889 -2.713 1.00 75.19 221 CYS A CA 1
ATOM 1689 C C . CYS A 1 221 ? -15.188 -8.318 -2.328 1.00 75.19 221 CYS A C 1
ATOM 1691 O O . CYS A 1 221 ? -16.288 -8.483 -1.814 1.00 75.19 221 CYS A O 1
ATOM 1693 N N . GLY A 1 222 ? -14.324 -9.318 -2.539 1.00 78.94 222 GLY A N 1
ATOM 1694 C CA . GLY A 1 222 ? -14.600 -10.706 -2.157 1.00 78.94 222 GLY A CA 1
ATOM 1695 C C . GLY A 1 222 ? -14.844 -10.905 -0.656 1.00 78.94 222 GLY A C 1
ATOM 1696 O O . GLY A 1 222 ? -15.599 -11.798 -0.297 1.00 78.94 222 GLY A O 1
ATOM 1697 N N . ILE A 1 223 ? -14.264 -10.054 0.199 1.00 82.88 223 ILE A N 1
ATOM 1698 C CA . ILE A 1 223 ? -14.508 -10.056 1.651 1.00 82.88 223 ILE A CA 1
ATOM 1699 C C . ILE A 1 223 ? -15.518 -8.977 2.022 1.00 82.88 223 ILE A C 1
ATOM 1701 O O . ILE A 1 223 ? -16.479 -9.244 2.728 1.00 82.88 223 ILE A O 1
ATOM 1705 N N . ILE A 1 224 ? -15.348 -7.758 1.502 1.00 79.50 224 ILE A N 1
ATOM 1706 C CA . ILE A 1 224 ? -16.181 -6.610 1.903 1.00 79.50 224 ILE A CA 1
ATOM 1707 C C . ILE A 1 224 ? -17.667 -6.826 1.603 1.00 79.50 224 ILE A C 1
ATOM 1709 O O . ILE A 1 224 ? -18.513 -6.327 2.337 1.00 79.50 224 ILE A O 1
ATOM 1713 N N . LYS A 1 225 ? -17.990 -7.538 0.518 1.00 79.81 225 LYS A N 1
ATOM 1714 C CA . LYS A 1 225 ? -19.376 -7.817 0.116 1.00 79.81 225 LYS A CA 1
ATOM 1715 C C . LYS A 1 225 ? -19.877 -9.177 0.612 1.00 79.81 225 LYS A C 1
ATOM 1717 O O . LYS A 1 225 ? -20.995 -9.561 0.275 1.00 79.81 225 LYS A O 1
ATOM 1722 N N . ALA A 1 226 ? -19.063 -9.925 1.357 1.00 82.19 226 ALA A N 1
ATOM 1723 C CA . ALA A 1 226 ? -19.467 -11.215 1.891 1.00 82.19 226 ALA A CA 1
ATOM 1724 C C . ALA A 1 226 ? -20.497 -11.028 3.013 1.00 82.19 226 ALA A C 1
ATOM 1726 O O . ALA A 1 226 ? -20.389 -10.112 3.824 1.00 82.19 226 ALA A O 1
ATOM 1727 N N . ALA A 1 227 ? -21.481 -11.927 3.080 1.00 81.38 227 ALA A N 1
ATOM 1728 C CA . ALA A 1 227 ? -22.461 -11.933 4.168 1.00 81.38 227 ALA A CA 1
ATOM 1729 C C . ALA A 1 227 ? -21.812 -12.212 5.535 1.00 81.38 227 ALA A C 1
ATOM 1731 O O . ALA A 1 227 ? -22.312 -11.748 6.555 1.00 81.38 227 ALA A O 1
ATOM 1732 N N . ASN A 1 228 ? -20.706 -12.961 5.533 1.00 84.56 228 ASN A N 1
ATOM 1733 C CA . ASN A 1 228 ? -19.834 -13.154 6.679 1.00 84.56 228 ASN A CA 1
ATOM 1734 C C . ASN A 1 228 ? -18.384 -12.863 6.247 1.00 84.56 228 ASN A C 1
ATOM 1736 O O . ASN A 1 228 ? -17.809 -13.680 5.523 1.00 84.56 228 ASN A O 1
ATOM 1740 N N . PRO A 1 229 ? -17.831 -11.690 6.592 1.00 82.00 229 PRO A N 1
ATOM 1741 C CA . PRO A 1 229 ? -16.474 -11.314 6.214 1.00 82.00 229 PRO A CA 1
ATOM 1742 C C . PRO A 1 229 ? -15.385 -11.934 7.111 1.00 82.00 229 PRO A C 1
ATOM 1744 O O . PRO A 1 229 ? -14.218 -11.860 6.725 1.00 82.00 229 PRO A O 1
ATOM 1747 N N . ALA A 1 230 ? -15.748 -12.510 8.268 1.00 79.00 230 ALA A N 1
ATOM 1748 C CA . ALA A 1 230 ? -14.851 -13.239 9.175 1.00 79.00 230 ALA A CA 1
ATOM 1749 C C . ALA 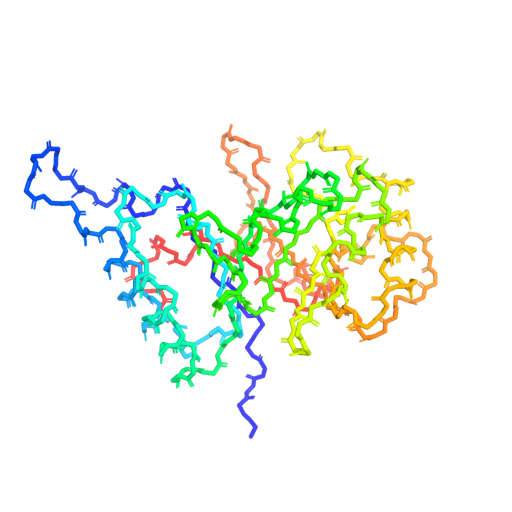A 1 230 ? -14.854 -14.756 8.932 1.00 79.00 230 ALA A C 1
ATOM 1751 O O . ALA A 1 230 ? -15.932 -15.332 8.641 1.00 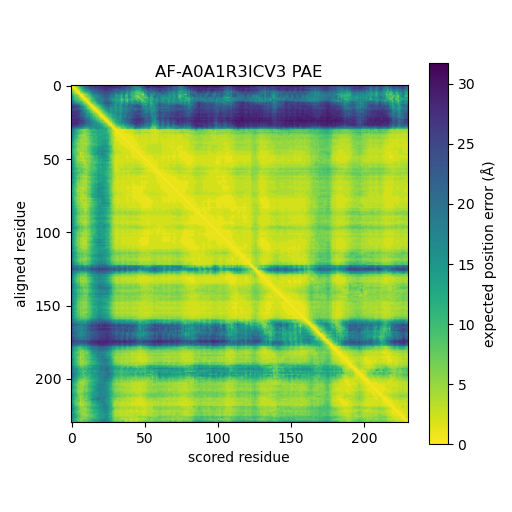79.00 230 ALA A O 1
#

Radius of gyration: 17.59 Å; Cα contacts (8 Å, |Δi|>4): 400; chains: 1; bounding box: 50×39×40 Å

InterPro domains:
  IPR001754 Orotidine 5'-phosphate decarboxylase domain [PF00215] (36-230)
  IPR001754 Orotidine 5'-phosphate decarboxylase domain [SM00934] (27-230)
  IPR011060 Ribulose-phosphate binding barrel [SSF51366] (35-230)
  IPR013785 Aldolase-type TIM barrel [G3DSA:3.20.20.70] (32-230)
  IPR014732 Orotidine 5'-phosphate decarboxylase [TIGR01740] (36-230)
  IPR018089 Orotidine 5'-phosphate decarboxylase, active site [PS00156] (78-91)

Nearest PDB structures (foldseek):
  8u0z-assembly1_A  TM=9.228E-01  e=5.545E-30  Coffea arabica
  7q1h-assembly1_A  TM=9.433E-01  e=5.084E-25  Homo sapiens
  8u0z-assembly1_B  TM=9.276E-01  e=5.745E-25  Coffea arabica
  2v30-assembly1_A  TM=9.325E-01  e=2.204E-24  Homo sapiens
  2jgy-assembly1_A  TM=8.696E-01  e=3.651E-20  Homo sapiens

Secondary structure (DSSP, 8-state):
-PPP--EEEEPPTTTSSTTT--SSTT-TTHHHHHHHHHHHHHGGG-SEEEE-GGG-TT--TTHHHHHHHHHHHHT-EEEEEEEE-S-HHHHHHHHHSTTT-GGGT-SEEEE-GGG-THHHHHHHTS-TT-EEEEE---SBTT-S--THHHHHHHHHHHHTTTS--EE--GGG--SSPPPTT---EEE-B-SS-EE-TTSBEEB-HHIIIIIT--SEEEESHHHHT-S---

Foldseek 3Di:
DPPPQQEEEEADPCQQVVPDDDPDPPRLARSLVVVLVLCLQCLLRDQEYEYAQVSRSNDDLCSQVSVVVSCVVSVHAYEYAPAAEDALQVVLCVCCHDRHNVVVHHQEYEYECPVDLRNVVSVLVDDQRHAYEYPQDDQFPPDPSADVSSVRSLVSCVVPVSREEYADQQLRDPDDDRDPRYAHEDEQEACDWDADPRGGTYDYPCCSCPVRVHRHYYDYCNQSVDPRND

Sequence (230 aa):
MTPNKPLIIQQGRGGLADAEVPTDGFHRQLAVNLFQKLIREVGPEICLLKTHVDIFPDFTPDFGSKLRVIADKHNFMIFEDRKFADIGNTVTMQYEGGIFRILDWADIINAHIIFGPGIVDGFASWSPGRGLLLLAEMSSAGNLAKGDYTAAAAKIAEEHSDFGLAWVNPASWPGAPVNPAFIHGTPGVQMVKGGDALGQQYDTPYSVIFDRSSDIIIVGCGIIKAANPA